Protein AF-A0A2N2TK94-F1 (afdb_monomer)

Secondary structure (DSSP, 8-state):
-----------------S-HHHHHHHHHHHHHHHHHHHHHHHHHHHHHHHHHHHHHHHHHHHHHHHHHHHHHHHHHHHHHHHHHHHHHHHHHHHHHHHHHHHHHHHHHHHHHTT---HHHHHHHHHHHHHHHHHHHHHH-------------PPPPP---------------------

Radius of gyration: 53.12 Å; Cα contacts (8 Å, |Δi|>4): 10; chains: 1; bounding box: 92×98×134 Å

Foldseek 3Di:
DDDDDDDDDDDDDDDDDPPVVVVVVVVVVVVVVVVVVVVVVVCVVVVVVVVVVVVVVVVVVVVVVVVVVVVVCVVVVVVVVVVCVVCCVVCVVVVVVVVVVVCVVVQVVCVVVVNDDPVNVVVVVVVVVVVVVVCCVVVVDDPDPPDDDDPPDDDDDDDDDDDDDDDDDDDDDDDDDD

Solvent-accessible surface area (backbone atoms only — not comparable to full-atom values): 11199 Å² total; per-residue (Å²): 134,90,81,90,87,79,85,83,88,78,88,77,95,73,77,91,72,83,51,73,61,63,57,52,50,52,54,48,52,49,49,53,49,52,49,50,53,50,51,51,53,49,47,53,68,52,39,53,57,53,46,54,50,52,50,53,50,48,52,50,49,50,52,50,50,48,51,51,46,51,51,52,48,50,52,49,49,50,51,48,51,52,49,49,51,53,48,47,70,71,35,50,80,52,46,56,55,47,46,54,49,46,51,50,52,50,50,52,50,38,47,74,71,70,48,81,50,73,67,56,53,50,54,47,51,53,51,49,51,54,49,49,52,53,47,45,67,72,63,75,58,88,74,76,79,78,75,77,78,73,80,81,77,81,78,80,87,83,82,81,85,91,84,91,84,87,90,83,89,86,83,90,83,92,82,85,90,135

Mean predicted aligned error: 22.39 Å

Structure (mmCIF, N/CA/C/O backbone):
data_AF-A0A2N2TK94-F1
#
_entry.id   AF-A0A2N2TK94-F1
#
loop_
_atom_site.group_PDB
_atom_site.id
_atom_site.type_symbol
_atom_site.label_atom_id
_atom_site.label_alt_id
_atom_site.label_comp_id
_atom_site.label_asym_id
_atom_site.label_entity_id
_atom_site.label_seq_id
_atom_site.pdbx_PDB_ins_code
_atom_site.Cartn_x
_atom_site.Cartn_y
_atom_site.Cartn_z
_atom_site.occupancy
_atom_site.B_iso_or_equiv
_atom_site.auth_seq_id
_atom_site.auth_comp_id
_atom_site.auth_asym_id
_atom_site.auth_atom_id
_atom_site.pdbx_PDB_model_num
ATOM 1 N N . MET A 1 1 ? 3.068 42.961 -83.729 1.00 38.22 1 MET A N 1
ATOM 2 C CA . MET A 1 1 ? 3.703 44.268 -83.427 1.00 38.22 1 MET A CA 1
ATOM 3 C C . MET A 1 1 ? 4.627 44.058 -82.225 1.00 38.22 1 MET A C 1
ATOM 5 O O . MET A 1 1 ? 4.118 43.729 -81.171 1.00 38.22 1 MET A O 1
ATOM 9 N N . VAL A 1 2 ? 5.934 43.811 -82.418 1.00 45.66 2 VAL A N 1
ATOM 10 C CA . VAL A 1 2 ? 7.061 44.780 -82.555 1.00 45.66 2 VAL A CA 1
ATOM 11 C C . VAL A 1 2 ? 7.277 45.558 -81.245 1.00 45.66 2 VAL A C 1
ATOM 13 O O . VAL A 1 2 ? 6.442 46.377 -80.894 1.00 45.66 2 VAL A O 1
ATOM 16 N N . LYS A 1 3 ? 8.322 45.290 -80.449 1.00 46.72 3 LYS A N 1
ATOM 17 C CA . LYS A 1 3 ? 9.733 45.737 -80.599 1.00 46.72 3 LYS A CA 1
ATOM 18 C C . LYS A 1 3 ? 10.584 44.879 -79.637 1.00 46.72 3 LYS A C 1
ATOM 20 O O . LYS A 1 3 ? 10.222 44.765 -78.478 1.00 46.72 3 LYS A O 1
ATOM 25 N N . LYS A 1 4 ? 11.607 44.119 -80.043 1.00 48.47 4 LYS A N 1
ATOM 26 C CA . LYS A 1 4 ? 12.941 44.507 -80.548 1.00 48.47 4 LYS A CA 1
ATOM 27 C C . LYS A 1 4 ? 13.668 45.509 -79.642 1.00 48.47 4 LYS A C 1
ATOM 29 O O . LYS A 1 4 ? 13.514 46.710 -79.824 1.00 48.47 4 LYS A O 1
ATOM 34 N N . VAL A 1 5 ? 14.543 44.990 -78.779 1.00 51.91 5 VAL A N 1
ATOM 35 C CA . VAL A 1 5 ? 15.830 45.621 -78.448 1.00 51.91 5 VAL A CA 1
ATOM 36 C C . VAL A 1 5 ? 16.895 44.529 -78.504 1.00 51.91 5 VAL A C 1
ATOM 38 O O . VAL A 1 5 ? 17.064 43.721 -77.599 1.00 51.91 5 VAL A O 1
ATOM 41 N N . GLN A 1 6 ? 17.552 44.475 -79.655 1.00 43.75 6 GLN A N 1
ATOM 42 C CA . GLN A 1 6 ? 18.797 43.764 -79.891 1.00 43.75 6 GLN A CA 1
ATOM 43 C C . GLN A 1 6 ? 19.919 44.802 -79.818 1.00 43.75 6 GLN A C 1
ATOM 45 O O . GLN A 1 6 ? 19.755 45.889 -80.374 1.00 43.75 6 GLN A O 1
ATOM 50 N N . LYS A 1 7 ? 21.076 44.356 -79.310 1.00 40.25 7 LYS A N 1
ATOM 51 C CA . LYS A 1 7 ? 22.421 44.930 -79.503 1.00 40.25 7 LYS A CA 1
ATOM 52 C C . LYS A 1 7 ? 22.722 46.107 -78.564 1.00 40.25 7 LYS A C 1
ATOM 54 O O . LYS A 1 7 ? 22.076 47.138 -78.623 1.00 40.25 7 LYS A O 1
ATOM 59 N N . THR A 1 8 ? 23.692 45.965 -77.667 1.00 33.66 8 THR A N 1
ATOM 60 C CA . THR A 1 8 ? 25.110 45.923 -78.046 1.00 33.66 8 THR A CA 1
ATOM 61 C C . THR A 1 8 ? 25.945 44.921 -77.243 1.00 33.66 8 THR A C 1
ATOM 63 O O . THR A 1 8 ? 26.089 44.984 -76.030 1.00 33.66 8 THR A O 1
ATOM 66 N N . SER A 1 9 ? 26.557 44.005 -77.984 1.00 42.62 9 SER A N 1
ATOM 67 C CA . SER A 1 9 ? 27.803 43.323 -77.651 1.00 42.62 9 SER A CA 1
ATOM 68 C C . SER A 1 9 ? 28.977 44.309 -77.702 1.00 42.62 9 SER A C 1
ATOM 70 O O . SER A 1 9 ? 29.115 44.968 -78.733 1.00 42.62 9 SER A O 1
ATOM 72 N N . ALA A 1 10 ? 29.822 44.352 -76.665 1.00 34.28 10 ALA A N 1
ATOM 73 C CA . ALA A 1 10 ? 31.295 44.309 -76.751 1.00 34.28 10 ALA A CA 1
ATOM 74 C C . ALA A 1 10 ? 31.963 44.819 -75.459 1.00 34.28 10 ALA A C 1
ATOM 76 O O . ALA A 1 10 ? 31.747 45.960 -75.079 1.00 34.28 10 ALA A O 1
ATOM 77 N N . SER A 1 11 ? 32.870 43.990 -74.918 1.00 33.72 11 SER A N 1
ATOM 78 C CA . SER A 1 11 ? 33.998 44.338 -74.031 1.00 33.72 11 SER A CA 1
ATOM 79 C C . SER A 1 11 ? 33.643 44.945 -72.658 1.00 33.72 11 SER A C 1
ATOM 81 O O . SER A 1 11 ? 32.999 45.970 -72.569 1.00 33.72 11 SER A O 1
ATOM 83 N N . SER A 1 12 ? 34.065 44.412 -71.515 1.00 37.38 12 SER A N 1
ATOM 84 C CA . SER A 1 12 ? 35.389 43.882 -71.235 1.00 37.38 12 SER A CA 1
ATOM 85 C C . SER A 1 12 ? 35.352 42.884 -70.076 1.00 37.38 12 SER A C 1
ATOM 87 O O . SER A 1 12 ? 34.673 43.029 -69.064 1.00 37.38 12 SER A O 1
ATOM 89 N N . LYS A 1 13 ? 36.160 41.849 -70.261 1.00 46.47 13 LYS A N 1
ATOM 90 C CA . LYS A 1 13 ? 36.768 41.007 -69.243 1.00 46.47 13 LYS A CA 1
ATOM 91 C C . LYS A 1 13 ? 37.313 41.884 -68.102 1.00 46.47 13 LYS A C 1
ATOM 93 O O . LYS A 1 13 ? 38.418 42.401 -68.208 1.00 46.47 13 LYS A O 1
ATOM 98 N N . ALA A 1 14 ? 36.554 42.022 -67.020 1.00 39.94 14 ALA A N 1
ATOM 99 C CA . ALA A 1 14 ? 37.034 42.518 -65.736 1.00 39.94 14 ALA A CA 1
ATOM 100 C C . ALA A 1 14 ? 36.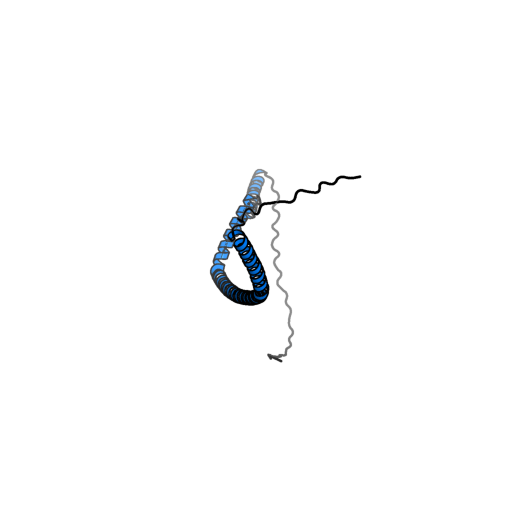798 41.420 -64.691 1.00 39.94 14 ALA A C 1
ATOM 102 O O . ALA A 1 14 ? 35.786 41.378 -64.003 1.00 39.94 14 ALA A O 1
ATOM 103 N N . SER A 1 15 ? 37.729 40.463 -64.695 1.00 36.31 15 SER A N 1
ATOM 104 C CA . SER A 1 15 ? 38.399 39.953 -63.495 1.00 36.31 15 SER A CA 1
ATOM 105 C C . SER A 1 15 ? 37.489 39.727 -62.275 1.00 36.31 15 SER A C 1
ATOM 107 O O . SER A 1 15 ? 37.219 40.632 -61.500 1.00 36.31 15 SER A O 1
ATOM 109 N N . ALA A 1 16 ? 36.956 38.520 -62.106 1.00 49.69 16 ALA A N 1
ATOM 110 C CA . ALA A 1 16 ? 37.568 37.558 -61.185 1.00 49.69 16 ALA A CA 1
ATOM 111 C C . ALA A 1 16 ? 37.688 38.094 -59.746 1.00 49.69 16 ALA A C 1
ATOM 113 O O . ALA A 1 16 ? 38.757 38.507 -59.307 1.00 49.69 16 ALA A O 1
ATOM 114 N N . SER A 1 17 ? 36.587 38.021 -58.998 1.00 47.75 17 SER A N 1
ATOM 115 C CA . SER A 1 17 ? 36.631 37.956 -57.534 1.00 47.75 17 SER A CA 1
ATOM 116 C C . SER A 1 17 ? 35.392 37.274 -56.941 1.00 47.75 17 SER A C 1
ATOM 118 O O . SER A 1 17 ? 34.943 37.609 -55.849 1.00 47.75 17 SER A O 1
ATOM 120 N N . THR A 1 18 ? 34.866 36.227 -57.591 1.00 54.41 18 THR A N 1
ATOM 121 C CA . THR A 1 18 ? 34.255 35.157 -56.790 1.00 54.41 18 THR A CA 1
ATOM 122 C C . THR A 1 18 ? 35.423 34.462 -56.117 1.00 54.41 18 THR A C 1
ATOM 124 O O . THR A 1 18 ? 36.104 33.645 -56.734 1.00 54.41 18 THR A O 1
ATOM 127 N N . SER A 1 19 ? 35.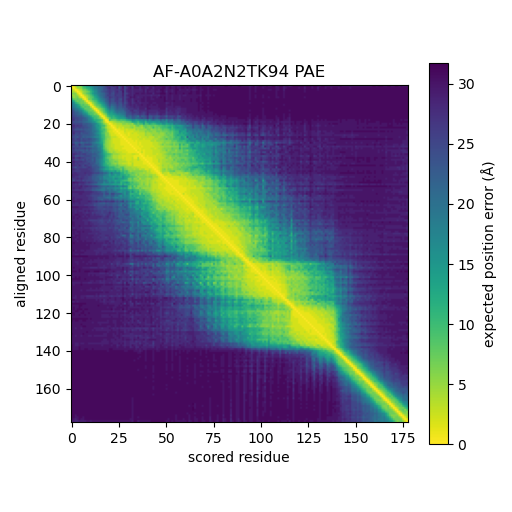743 34.911 -54.902 1.00 62.16 19 SER A N 1
ATOM 128 C CA . SER A 1 19 ? 36.857 34.375 -54.132 1.00 62.16 19 SER A CA 1
ATOM 129 C C . SER A 1 19 ? 36.757 32.844 -54.141 1.00 62.16 19 SER A C 1
ATOM 131 O O . SER A 1 19 ? 35.674 32.327 -53.844 1.00 62.16 19 SER A O 1
ATOM 133 N N . PRO A 1 20 ? 37.832 32.102 -54.475 1.00 65.44 20 PRO A N 1
ATOM 134 C CA . PRO A 1 20 ? 37.836 30.631 -54.466 1.00 65.44 20 PRO A CA 1
ATOM 135 C C . PRO A 1 20 ? 37.360 30.052 -53.120 1.00 65.44 20 PRO A C 1
ATOM 137 O O . PRO A 1 20 ? 36.903 28.914 -53.043 1.00 65.44 20 PRO A O 1
ATOM 140 N N . LEU A 1 21 ? 37.378 30.881 -52.075 1.00 65.06 21 LEU A N 1
ATOM 141 C CA . LEU A 1 21 ? 36.829 30.614 -50.760 1.00 65.06 21 LEU A CA 1
ATOM 142 C C . LEU A 1 21 ? 35.301 30.392 -50.746 1.00 65.06 21 LEU A C 1
ATOM 144 O O . LEU A 1 21 ? 34.839 29.478 -50.075 1.00 65.06 21 LEU A O 1
ATOM 148 N N . SER A 1 22 ? 34.498 31.162 -51.495 1.00 75.75 22 SER A N 1
ATOM 149 C CA . SER A 1 22 ? 33.028 31.017 -51.483 1.00 75.75 22 SER A CA 1
ATOM 150 C C . SER A 1 22 ? 32.550 29.717 -52.139 1.00 75.75 22 SER A C 1
ATOM 152 O O . SER A 1 22 ? 31.560 29.139 -51.694 1.00 75.75 22 SER A O 1
ATOM 154 N N . GLY A 1 23 ? 33.265 29.236 -53.163 1.00 80.75 23 GLY A N 1
ATOM 155 C CA . GLY A 1 23 ? 33.020 27.916 -53.757 1.00 80.75 23 GLY A CA 1
ATOM 156 C C . GLY A 1 23 ? 33.380 26.787 -52.789 1.00 80.75 23 GLY A C 1
ATOM 157 O O . GLY A 1 23 ? 32.548 25.930 -52.511 1.00 80.75 23 GLY A O 1
ATOM 158 N N . ALA A 1 24 ? 34.567 26.861 -52.178 1.00 80.88 24 ALA A N 1
ATOM 159 C CA . ALA A 1 24 ? 35.037 25.867 -51.212 1.00 80.88 24 ALA A CA 1
ATOM 160 C C . ALA A 1 24 ? 34.142 25.756 -49.962 1.00 80.88 24 ALA A C 1
ATOM 162 O O . ALA A 1 24 ? 33.915 24.658 -49.457 1.00 80.88 24 ALA A O 1
ATOM 163 N N . ILE A 1 25 ? 33.589 26.874 -49.474 1.00 83.88 25 ILE A N 1
ATOM 164 C CA . ILE A 1 25 ? 32.650 26.870 -48.339 1.00 83.88 25 ILE A CA 1
ATOM 165 C C . ILE A 1 25 ? 31.333 26.187 -48.715 1.00 83.88 25 ILE A C 1
ATOM 167 O O . ILE A 1 25 ? 30.796 25.428 -47.913 1.00 83.88 25 ILE A O 1
ATOM 171 N N . LYS A 1 26 ? 30.812 26.424 -49.924 1.00 85.00 26 LYS A N 1
ATOM 172 C CA . LYS A 1 26 ? 29.579 25.780 -50.393 1.00 85.00 26 LYS A CA 1
ATOM 173 C C . LYS A 1 26 ? 29.769 24.273 -50.577 1.00 85.00 26 LYS A C 1
ATOM 175 O O . LYS A 1 26 ? 28.911 23.508 -50.144 1.00 85.00 26 LYS A O 1
ATOM 180 N N . ASP A 1 27 ? 30.894 23.856 -51.151 1.00 88.44 27 ASP A N 1
ATOM 181 C CA . ASP A 1 27 ? 31.212 22.436 -51.330 1.00 88.44 27 ASP A CA 1
ATOM 182 C C . ASP A 1 27 ? 31.423 21.731 -49.983 1.00 88.44 27 ASP A C 1
ATOM 184 O O . ASP A 1 27 ? 30.899 20.640 -49.773 1.00 88.44 27 ASP A O 1
ATOM 188 N N . SER A 1 28 ? 32.095 22.381 -49.029 1.00 86.44 28 SER A N 1
ATOM 189 C CA . SER A 1 28 ? 32.250 21.865 -47.663 1.00 86.44 28 SER A CA 1
ATOM 190 C C . SER A 1 28 ? 30.912 21.786 -46.920 1.00 86.44 28 SER A C 1
ATOM 192 O O . SER A 1 28 ? 30.589 20.758 -46.330 1.00 86.44 28 SER A O 1
ATOM 194 N N . ALA A 1 29 ? 30.071 22.821 -47.013 1.00 88.44 29 ALA A N 1
ATOM 195 C CA . ALA A 1 29 ? 28.732 22.808 -46.427 1.00 88.44 29 ALA A CA 1
ATOM 196 C C . ALA A 1 29 ? 27.864 21.689 -47.021 1.00 88.44 29 ALA A C 1
ATOM 198 O O . ALA A 1 29 ? 27.135 21.014 -46.295 1.00 88.44 29 ALA A O 1
ATOM 199 N N . GLN A 1 30 ? 27.983 21.443 -48.326 1.00 90.50 30 GLN A N 1
ATOM 200 C CA . GLN A 1 30 ? 27.278 20.355 -48.992 1.00 90.50 30 GLN A CA 1
ATOM 201 C C . GLN A 1 30 ? 27.815 18.980 -48.573 1.00 90.50 30 GLN A C 1
ATOM 203 O O . GLN A 1 30 ? 27.027 18.063 -48.352 1.00 90.50 30 GLN A O 1
ATOM 208 N N . GLN A 1 31 ? 29.128 18.833 -48.389 1.00 91.19 31 GLN A N 1
ATOM 209 C CA . GLN A 1 31 ? 29.723 17.610 -47.846 1.00 91.19 31 GLN A CA 1
ATOM 210 C C . GLN A 1 31 ? 29.289 17.352 -46.401 1.00 91.19 31 GLN A C 1
ATOM 212 O O . GLN A 1 31 ? 28.913 16.228 -46.083 1.00 91.19 31 GLN A O 1
ATOM 217 N N . ILE A 1 32 ? 29.271 18.377 -45.545 1.00 91.31 32 ILE A N 1
ATOM 218 C CA . ILE A 1 32 ? 28.790 18.272 -44.160 1.00 91.31 32 ILE A CA 1
ATOM 219 C C . ILE A 1 32 ? 27.309 17.883 -44.142 1.00 91.31 32 ILE A C 1
ATOM 221 O O . ILE A 1 32 ? 26.910 17.033 -43.350 1.00 91.31 32 ILE A O 1
ATOM 225 N N . TRP A 1 33 ? 26.498 18.445 -45.040 1.00 90.06 33 TRP A N 1
ATOM 226 C CA . TRP A 1 33 ? 25.081 18.103 -45.142 1.00 90.06 33 TRP A CA 1
ATOM 227 C C . TRP A 1 33 ? 24.863 16.650 -45.574 1.00 90.06 33 TRP A C 1
ATOM 229 O O . TRP A 1 33 ? 24.098 15.919 -44.946 1.00 90.06 33 TRP A O 1
ATOM 239 N N . LEU A 1 34 ? 25.564 16.204 -46.618 1.00 94.75 34 LEU A N 1
ATOM 240 C CA . LEU A 1 34 ? 25.490 14.824 -47.103 1.00 94.75 34 LEU A CA 1
ATOM 241 C C . LEU A 1 34 ? 26.018 13.828 -46.063 1.00 94.75 34 LEU A C 1
ATOM 243 O O . LEU A 1 34 ? 25.409 12.780 -45.855 1.00 94.75 34 LEU A O 1
ATOM 247 N N . ALA A 1 35 ? 27.102 14.172 -45.366 1.00 92.06 35 ALA A N 1
ATOM 248 C CA . ALA A 1 35 ? 27.631 13.385 -44.258 1.00 92.06 35 ALA A CA 1
ATOM 249 C C . ALA A 1 35 ? 26.641 13.325 -43.086 1.00 92.06 35 ALA A C 1
ATOM 251 O O . ALA A 1 35 ? 26.444 12.256 -42.515 1.00 92.06 35 ALA A O 1
ATOM 252 N N . GLY A 1 36 ? 25.967 14.434 -42.768 1.00 87.62 36 GLY A N 1
ATOM 253 C CA . GLY A 1 36 ? 24.905 14.481 -41.764 1.00 87.62 36 GLY A CA 1
ATOM 254 C C . GLY A 1 36 ? 23.727 13.570 -42.117 1.00 87.62 36 GLY A C 1
ATOM 255 O O . GLY A 1 36 ? 23.263 12.807 -41.271 1.00 87.62 36 GLY A O 1
ATOM 256 N N . LEU A 1 37 ? 23.289 13.573 -43.380 1.00 91.12 37 LEU A N 1
ATOM 257 C CA . LEU A 1 37 ? 22.209 12.702 -43.860 1.00 91.12 37 LEU A CA 1
ATOM 258 C C . LEU A 1 37 ? 22.615 11.216 -43.873 1.00 91.12 37 LEU A C 1
ATOM 260 O O . LEU A 1 37 ? 21.816 10.344 -43.523 1.00 91.12 37 LEU A O 1
ATOM 264 N N . GLY A 1 38 ? 23.866 10.926 -44.242 1.00 88.25 38 GLY A N 1
ATOM 265 C CA . GLY A 1 38 ? 24.430 9.575 -44.223 1.00 88.25 38 GLY A CA 1
ATOM 266 C C . GLY A 1 38 ? 24.601 9.026 -42.806 1.00 88.25 38 GLY A C 1
ATOM 267 O O . GLY A 1 38 ? 24.223 7.887 -42.539 1.00 88.25 38 GLY A O 1
ATOM 268 N N . ALA A 1 39 ? 25.095 9.844 -41.874 1.00 88.06 39 ALA A N 1
ATOM 269 C CA . ALA A 1 39 ? 25.227 9.480 -40.466 1.00 88.06 39 ALA A CA 1
ATOM 270 C C . ALA A 1 39 ? 23.861 9.272 -39.797 1.00 88.06 39 ALA A C 1
ATOM 272 O O . ALA A 1 39 ? 23.699 8.317 -39.044 1.00 88.06 39 ALA A O 1
ATOM 273 N N . PHE A 1 40 ? 22.860 10.103 -40.108 1.00 81.44 40 PHE A N 1
ATOM 274 C CA . PHE A 1 40 ? 21.493 9.919 -39.612 1.00 81.44 40 PHE A CA 1
ATOM 275 C C . PHE A 1 40 ? 20.854 8.625 -40.134 1.00 81.44 40 PHE A C 1
ATOM 277 O O . PHE A 1 40 ? 20.245 7.883 -39.367 1.00 81.44 40 PHE A O 1
ATOM 284 N N . SER A 1 41 ? 21.047 8.309 -41.418 1.00 84.31 41 SER A N 1
ATOM 285 C CA . SER A 1 41 ? 20.550 7.056 -42.006 1.00 84.31 41 SER A CA 1
ATOM 286 C C . SER A 1 41 ? 21.238 5.834 -41.391 1.00 84.31 41 SER A C 1
ATOM 288 O O . SER A 1 41 ? 20.576 4.860 -41.042 1.00 84.31 41 SER A O 1
ATOM 290 N N . LYS A 1 42 ? 22.556 5.911 -41.161 1.00 81.38 42 LYS A N 1
ATOM 291 C CA . LYS A 1 42 ? 23.318 4.848 -40.493 1.00 81.38 42 LYS A CA 1
ATOM 292 C C . LYS A 1 42 ? 22.925 4.686 -39.023 1.00 81.38 42 LYS A C 1
ATOM 294 O O . LYS A 1 42 ? 22.788 3.566 -38.546 1.00 81.38 42 LYS A O 1
ATOM 299 N N . ALA A 1 43 ? 22.654 5.787 -38.327 1.00 84.12 43 ALA A N 1
ATOM 300 C CA . ALA A 1 43 ? 22.115 5.766 -36.974 1.00 84.12 43 ALA A CA 1
ATOM 301 C C . ALA A 1 43 ? 20.679 5.222 -36.917 1.00 84.12 43 ALA A C 1
ATOM 303 O O . ALA A 1 43 ? 20.325 4.617 -35.915 1.00 84.12 43 ALA A O 1
ATOM 304 N N . GLN A 1 44 ? 19.850 5.375 -37.957 1.00 79.00 44 GLN A N 1
ATOM 305 C CA . GLN A 1 44 ? 18.565 4.668 -38.030 1.00 79.00 44 GLN A CA 1
ATOM 306 C C . GLN A 1 44 ? 18.752 3.158 -38.217 1.00 79.00 44 GLN A C 1
ATOM 308 O O . GLN A 1 44 ? 18.098 2.371 -37.534 1.00 79.00 44 GLN A O 1
ATOM 313 N N . GLU A 1 45 ? 19.655 2.753 -39.110 1.00 81.25 45 GLU A N 1
ATOM 314 C CA . GLU A 1 45 ? 19.904 1.342 -39.420 1.00 81.25 45 GLU A CA 1
ATOM 315 C C . GLU A 1 45 ? 20.542 0.587 -38.238 1.00 81.25 45 GLU A C 1
ATOM 317 O O . GLU A 1 45 ? 20.157 -0.540 -37.916 1.00 81.25 45 GLU A O 1
ATOM 322 N N . GLU A 1 46 ? 21.479 1.225 -37.534 1.00 82.31 46 GLU A N 1
ATOM 323 C CA . GLU A 1 46 ? 22.142 0.665 -36.349 1.00 82.31 46 GLU A CA 1
ATOM 324 C C . GLU A 1 46 ? 21.358 0.939 -35.053 1.00 82.31 46 GLU A C 1
ATOM 326 O O . GLU A 1 46 ? 21.372 0.128 -34.121 1.00 82.31 46 GLU A O 1
ATOM 331 N N . GLY A 1 47 ? 20.603 2.037 -35.006 1.00 78.75 47 GLY A N 1
ATOM 332 C CA . GLY A 1 47 ? 19.795 2.444 -33.858 1.00 78.75 47 GLY A CA 1
ATOM 333 C C . GLY A 1 47 ? 18.612 1.524 -33.599 1.00 78.75 47 GLY A C 1
ATOM 334 O O . GLY A 1 47 ? 18.286 1.304 -32.439 1.00 78.75 47 GLY A O 1
ATOM 335 N N . GLY A 1 48 ? 18.020 0.910 -34.632 1.00 83.75 48 GLY A N 1
ATOM 336 C CA . GLY A 1 48 ? 16.964 -0.094 -34.452 1.00 83.75 48 GLY A CA 1
ATOM 337 C C . GLY A 1 48 ? 17.438 -1.315 -33.653 1.00 83.75 48 GLY A C 1
ATOM 338 O O . GLY A 1 48 ? 16.776 -1.734 -32.707 1.00 83.75 48 GLY A O 1
ATOM 339 N N . LYS A 1 49 ? 18.635 -1.836 -33.956 1.00 85.06 49 LYS A N 1
ATOM 340 C CA . LYS A 1 49 ? 19.225 -2.982 -33.236 1.00 85.06 49 LYS A CA 1
ATOM 341 C C . LYS A 1 49 ? 19.648 -2.612 -31.816 1.00 85.06 49 LYS A C 1
ATOM 343 O O . LYS A 1 49 ? 19.421 -3.384 -30.885 1.00 85.06 49 LYS A O 1
ATOM 348 N N . ALA A 1 50 ? 20.235 -1.428 -31.637 1.00 84.50 50 ALA A N 1
ATOM 349 C CA . ALA A 1 50 ? 20.569 -0.914 -30.311 1.00 84.50 50 ALA A CA 1
ATOM 350 C C . ALA A 1 50 ? 19.306 -0.687 -29.466 1.00 84.50 50 ALA A C 1
ATOM 352 O O . ALA A 1 50 ? 19.281 -1.045 -28.291 1.00 84.50 50 ALA A O 1
ATOM 353 N N . PHE A 1 51 ? 18.235 -0.168 -30.071 1.00 86.12 51 PHE A N 1
ATOM 354 C CA . PHE A 1 51 ? 16.943 0.017 -29.422 1.00 86.12 51 PHE A CA 1
ATOM 355 C C . PHE A 1 51 ? 16.316 -1.318 -29.021 1.00 86.12 51 PHE A C 1
ATOM 357 O O . PHE A 1 51 ? 15.944 -1.473 -27.864 1.00 86.12 51 PHE A O 1
ATOM 364 N N . GLU A 1 52 ? 16.257 -2.312 -29.910 1.00 87.69 52 GLU A N 1
ATOM 365 C CA . GLU A 1 52 ? 15.743 -3.641 -29.555 1.00 87.69 52 GLU A CA 1
ATOM 366 C C . GLU A 1 52 ? 16.557 -4.301 -28.434 1.00 87.69 52 GLU A C 1
ATOM 368 O O . GLU A 1 52 ? 15.980 -4.897 -27.520 1.00 87.69 52 GLU A O 1
ATOM 373 N N . SER A 1 53 ? 17.887 -4.150 -28.452 1.00 90.00 53 SER A N 1
ATOM 374 C CA . SER A 1 53 ? 18.749 -4.626 -27.367 1.00 90.00 53 SER A CA 1
ATOM 375 C C . SER A 1 53 ? 18.430 -3.920 -26.051 1.00 90.00 53 SER A C 1
ATOM 377 O O . SER A 1 53 ? 18.217 -4.587 -25.042 1.00 90.00 53 SER A O 1
ATOM 379 N N . LEU A 1 54 ? 18.325 -2.588 -26.058 1.00 89.88 54 LEU A N 1
ATOM 380 C CA . LEU A 1 54 ? 17.981 -1.795 -24.876 1.00 89.88 54 LEU A CA 1
ATOM 381 C C . LEU A 1 54 ? 16.573 -2.107 -24.357 1.00 89.88 54 LEU A C 1
ATOM 383 O O . LEU A 1 54 ? 16.368 -2.161 -23.148 1.00 89.88 54 LEU A O 1
ATOM 387 N N . VAL A 1 55 ? 15.606 -2.366 -25.240 1.00 92.25 55 VAL A N 1
ATOM 388 C CA . VAL A 1 55 ? 14.249 -2.780 -24.859 1.00 92.25 55 VAL A CA 1
ATOM 389 C C . VAL A 1 55 ? 14.275 -4.164 -24.217 1.00 92.25 55 VAL A C 1
ATOM 391 O O . VAL A 1 55 ? 13.648 -4.371 -23.180 1.00 92.25 55 VAL A O 1
ATOM 394 N N . LYS A 1 56 ? 15.028 -5.117 -24.774 1.00 92.88 56 LYS A N 1
ATOM 395 C CA . LYS A 1 56 ? 15.176 -6.458 -24.194 1.00 92.88 56 LYS A CA 1
ATOM 396 C C . LYS A 1 56 ? 15.879 -6.413 -22.835 1.00 92.88 56 LYS A C 1
ATOM 398 O O . LYS A 1 56 ? 15.438 -7.081 -21.898 1.00 92.88 56 LYS A O 1
ATOM 403 N N . GLU A 1 57 ? 16.921 -5.595 -22.713 1.00 92.31 57 GLU A N 1
ATOM 404 C CA . GLU A 1 57 ? 17.623 -5.323 -21.459 1.00 92.31 57 GLU A CA 1
ATOM 405 C C . GLU A 1 57 ? 16.666 -4.689 -20.437 1.00 92.31 57 GLU A C 1
ATOM 407 O O . GLU A 1 57 ? 16.543 -5.195 -19.323 1.00 92.31 57 GLU A O 1
ATOM 412 N N . GLY A 1 58 ? 15.898 -3.672 -20.841 1.00 90.44 58 GLY A N 1
ATOM 413 C CA . GLY A 1 58 ? 14.900 -2.984 -20.021 1.00 90.44 58 GLY A CA 1
ATOM 414 C C . GLY A 1 58 ? 13.785 -3.905 -19.533 1.00 90.44 58 GLY A C 1
ATOM 415 O O . GLY A 1 58 ? 13.473 -3.903 -18.346 1.00 90.44 58 GLY A O 1
ATOM 416 N N . LEU A 1 59 ? 13.248 -4.772 -20.397 1.00 90.12 59 LEU A N 1
ATOM 417 C CA . LEU A 1 59 ? 12.275 -5.800 -20.010 1.00 90.12 59 LEU A CA 1
ATOM 418 C C . LEU A 1 59 ? 12.880 -6.813 -19.030 1.00 90.12 59 LEU A C 1
ATOM 420 O O . LEU A 1 59 ? 12.207 -7.255 -18.097 1.00 90.12 59 LEU A O 1
ATOM 424 N N . SER A 1 60 ? 14.151 -7.182 -19.212 1.00 90.12 60 SER A N 1
ATOM 425 C CA . SER A 1 60 ? 14.845 -8.081 -18.287 1.00 90.12 60 SER A CA 1
ATOM 426 C C . SER A 1 60 ? 15.085 -7.426 -16.923 1.00 90.12 60 SER A C 1
ATOM 428 O O . SER A 1 60 ? 14.890 -8.073 -15.896 1.00 90.12 60 SER A O 1
ATOM 430 N N . ILE A 1 61 ? 15.438 -6.137 -16.902 1.00 91.25 61 ILE A N 1
ATOM 431 C CA . ILE A 1 61 ? 15.624 -5.344 -15.687 1.00 91.25 61 ILE A CA 1
ATOM 432 C C . ILE A 1 61 ? 14.283 -5.140 -14.993 1.00 91.25 61 ILE A C 1
ATOM 434 O O . ILE A 1 61 ? 14.201 -5.356 -13.793 1.00 91.25 61 ILE A O 1
ATOM 438 N N . GLN A 1 62 ? 13.214 -4.812 -15.719 1.00 83.75 62 GLN A N 1
ATOM 439 C CA . GLN A 1 62 ? 11.875 -4.673 -15.153 1.00 83.75 62 GLN A CA 1
ATOM 440 C C . GLN A 1 62 ? 11.412 -5.979 -14.504 1.00 83.75 62 GLN A C 1
ATOM 442 O O . GLN A 1 62 ? 10.949 -5.953 -13.370 1.00 83.75 62 GLN A O 1
ATOM 447 N N . ARG A 1 63 ? 11.591 -7.126 -15.175 1.00 87.12 63 ARG A N 1
ATOM 448 C CA . ARG A 1 63 ? 11.255 -8.439 -14.599 1.00 87.12 63 ARG A CA 1
ATOM 449 C C . ARG A 1 63 ? 12.098 -8.766 -13.370 1.00 87.12 63 ARG A C 1
ATOM 451 O O . ARG A 1 63 ? 11.554 -9.243 -12.382 1.00 87.12 63 ARG A O 1
ATOM 458 N N . LYS A 1 64 ? 13.408 -8.495 -13.404 1.00 84.75 64 LYS A N 1
ATOM 459 C CA . LYS A 1 64 ? 14.302 -8.699 -12.251 1.00 84.75 64 LYS A CA 1
ATOM 460 C C . LYS A 1 64 ? 13.923 -7.790 -11.080 1.00 84.75 64 LYS A C 1
ATOM 462 O O . LYS A 1 64 ? 13.825 -8.267 -9.959 1.00 84.75 64 LYS A O 1
ATOM 467 N N . THR A 1 65 ? 13.662 -6.511 -11.333 1.00 83.50 65 THR A N 1
ATOM 468 C CA . THR A 1 65 ? 13.234 -5.544 -10.315 1.00 83.50 65 THR A CA 1
ATOM 469 C C . THR A 1 65 ? 11.866 -5.902 -9.754 1.00 83.50 65 THR A C 1
ATOM 471 O O . THR A 1 65 ? 11.684 -5.809 -8.549 1.00 83.50 65 THR A O 1
ATOM 474 N N . GLN A 1 66 ? 10.927 -6.355 -10.587 1.00 84.94 66 GLN A N 1
ATOM 475 C CA . GLN A 1 66 ? 9.629 -6.840 -10.128 1.00 84.94 66 GLN A CA 1
ATOM 476 C C . GLN A 1 66 ? 9.785 -8.075 -9.240 1.00 84.94 66 GLN A C 1
ATOM 478 O O . GLN A 1 66 ? 9.234 -8.083 -8.149 1.00 84.94 66 GLN A O 1
ATOM 483 N N . ALA A 1 67 ? 10.576 -9.070 -9.650 1.00 83.38 67 ALA A N 1
ATOM 484 C CA . ALA A 1 67 ? 10.809 -10.270 -8.848 1.00 83.38 67 ALA A CA 1
ATOM 485 C C . ALA A 1 67 ? 11.466 -9.940 -7.498 1.00 83.38 67 ALA A C 1
ATOM 487 O O . ALA A 1 67 ? 11.014 -10.408 -6.458 1.00 83.38 67 ALA A O 1
ATOM 488 N N . VAL A 1 68 ? 12.484 -9.071 -7.495 1.00 84.69 68 VAL A N 1
ATOM 489 C CA . VAL A 1 68 ? 13.127 -8.609 -6.257 1.00 84.69 68 VAL A CA 1
ATOM 490 C C . VAL A 1 68 ? 12.153 -7.786 -5.413 1.00 84.69 68 VAL A C 1
ATOM 492 O O . VAL A 1 68 ? 12.119 -7.946 -4.200 1.00 84.69 68 VAL A O 1
ATOM 495 N N . ALA A 1 69 ? 11.340 -6.916 -6.013 1.00 81.00 69 ALA A N 1
ATOM 496 C CA . ALA A 1 69 ? 10.340 -6.142 -5.285 1.00 81.00 69 ALA A CA 1
ATOM 497 C C . ALA A 1 69 ? 9.263 -7.045 -4.673 1.00 81.00 69 ALA A C 1
ATOM 499 O O . ALA A 1 69 ? 8.927 -6.863 -3.510 1.00 81.00 69 ALA A O 1
ATOM 500 N N . GLU A 1 70 ? 8.762 -8.035 -5.410 1.00 81.81 70 GLU A N 1
ATOM 501 C CA . GLU A 1 70 ? 7.813 -9.032 -4.911 1.00 81.81 70 GLU A CA 1
ATOM 502 C C . GLU A 1 70 ? 8.418 -9.839 -3.756 1.00 81.81 70 GLU A C 1
ATOM 504 O O . GLU A 1 70 ? 7.765 -10.005 -2.727 1.00 81.81 70 GLU A O 1
ATOM 509 N N . GLU A 1 71 ? 9.683 -10.254 -3.859 1.00 82.94 71 GLU A N 1
ATOM 510 C CA . GLU A 1 71 ? 10.400 -10.934 -2.777 1.00 82.94 71 GLU A CA 1
ATOM 511 C C . GLU A 1 71 ? 10.556 -10.027 -1.546 1.00 82.94 71 GLU A C 1
ATOM 513 O O . GLU A 1 71 ? 10.215 -10.428 -0.435 1.00 82.94 71 GLU A O 1
ATOM 518 N N . ARG A 1 72 ? 10.964 -8.763 -1.726 1.00 82.94 72 ARG A N 1
ATOM 519 C CA . ARG A 1 72 ? 11.098 -7.791 -0.625 1.00 82.94 72 ARG A CA 1
ATOM 520 C C . ARG A 1 72 ? 9.767 -7.429 0.018 1.00 82.94 72 ARG A C 1
ATOM 522 O O . ARG A 1 72 ? 9.711 -7.287 1.237 1.00 82.94 72 ARG A O 1
ATOM 529 N N . ILE A 1 73 ? 8.709 -7.270 -0.771 1.00 85.81 73 ILE A N 1
ATOM 530 C CA . ILE A 1 73 ? 7.360 -6.990 -0.272 1.00 85.81 73 ILE A CA 1
ATOM 531 C C . ILE A 1 73 ? 6.835 -8.207 0.481 1.00 85.81 73 ILE A C 1
ATOM 533 O O . ILE A 1 73 ? 6.274 -8.039 1.557 1.00 85.81 73 ILE A O 1
ATOM 537 N N . SER A 1 74 ? 7.054 -9.418 -0.030 1.00 86.88 74 SER A N 1
ATOM 538 C CA . SER A 1 74 ? 6.673 -10.659 0.645 1.00 86.88 74 SER A CA 1
ATOM 539 C C . SER A 1 74 ? 7.424 -10.831 1.971 1.00 86.88 74 SER A C 1
ATOM 541 O O . SER A 1 74 ? 6.802 -11.056 3.009 1.00 86.88 74 SER A O 1
ATOM 543 N N . GLU A 1 75 ? 8.745 -10.614 1.988 1.00 86.31 75 GLU A N 1
ATOM 544 C CA . GLU A 1 75 ? 9.560 -10.637 3.210 1.00 86.31 75 GLU A CA 1
ATOM 545 C C . GLU A 1 75 ? 9.115 -9.570 4.217 1.00 86.31 75 GLU A C 1
ATOM 547 O O . GLU A 1 75 ? 8.955 -9.859 5.404 1.00 86.31 75 GLU A O 1
ATOM 552 N N . ALA A 1 76 ? 8.908 -8.331 3.766 1.00 87.62 76 ALA A N 1
ATOM 553 C CA . ALA A 1 76 ? 8.472 -7.232 4.620 1.00 87.62 76 ALA A CA 1
ATOM 554 C C . ALA A 1 76 ? 7.052 -7.457 5.149 1.00 87.62 76 ALA A C 1
ATOM 556 O O . ALA A 1 76 ? 6.802 -7.228 6.329 1.00 87.62 76 ALA A O 1
ATOM 557 N N . SER A 1 77 ? 6.142 -7.952 4.309 1.00 85.00 77 SER A N 1
ATOM 558 C CA . SER A 1 77 ? 4.776 -8.316 4.684 1.00 85.00 77 SER A CA 1
ATOM 559 C C . SER A 1 77 ? 4.776 -9.447 5.706 1.00 85.00 77 SER A C 1
ATOM 561 O O . SER A 1 77 ? 4.103 -9.340 6.726 1.00 85.00 77 SER A O 1
ATOM 563 N N . SER A 1 78 ? 5.599 -10.480 5.511 1.00 88.69 78 SER A N 1
ATOM 564 C CA . SER A 1 78 ? 5.750 -11.576 6.470 1.00 88.69 78 SER A CA 1
ATOM 565 C C . SER A 1 78 ? 6.317 -11.081 7.803 1.00 88.69 78 SER A C 1
ATOM 567 O O . SER A 1 78 ? 5.755 -11.366 8.859 1.00 88.69 78 SER A O 1
ATOM 569 N N . ARG A 1 79 ? 7.370 -10.252 7.781 1.00 88.31 79 ARG A N 1
ATOM 570 C CA . ARG A 1 79 ? 7.935 -9.639 8.997 1.00 88.31 79 ARG A CA 1
ATOM 571 C C . ARG A 1 79 ? 6.933 -8.734 9.703 1.00 88.31 79 ARG A C 1
ATOM 573 O O . ARG A 1 79 ? 6.837 -8.787 10.924 1.00 88.31 79 ARG A O 1
ATOM 580 N N . MET A 1 80 ? 6.178 -7.935 8.956 1.00 89.81 80 MET A N 1
ATOM 581 C CA . MET A 1 80 ? 5.132 -7.076 9.501 1.00 89.81 80 MET A CA 1
ATOM 582 C C . MET A 1 80 ? 3.974 -7.893 10.066 1.00 89.81 80 MET A C 1
ATOM 584 O O . MET A 1 80 ? 3.489 -7.558 11.135 1.00 89.81 80 MET A O 1
ATOM 588 N N . SER A 1 81 ? 3.562 -8.974 9.409 1.00 88.25 81 SER A N 1
ATOM 589 C CA . SER A 1 81 ? 2.528 -9.882 9.907 1.00 88.25 81 SER A CA 1
ATOM 590 C C . SER A 1 81 ? 2.968 -10.574 11.198 1.00 88.25 81 SER A C 1
ATOM 592 O O . SER A 1 81 ? 2.208 -10.606 12.165 1.00 88.25 81 SER A O 1
ATOM 594 N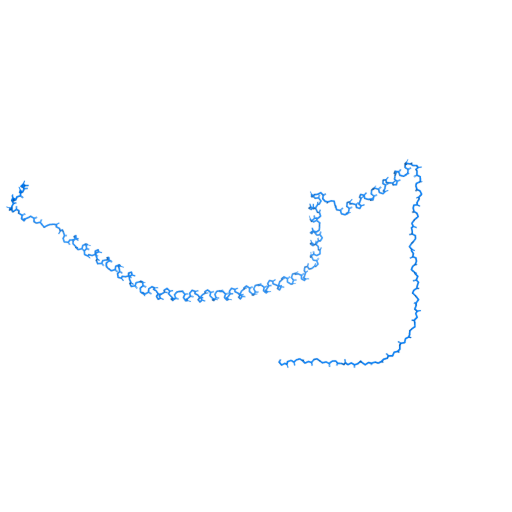 N . ASN A 1 82 ? 4.220 -11.032 11.268 1.00 87.75 82 ASN A N 1
ATOM 595 C CA . ASN A 1 82 ? 4.789 -11.630 12.476 1.00 87.75 82 ASN A CA 1
ATOM 596 C C . ASN A 1 82 ? 4.884 -10.603 13.614 1.00 87.75 82 ASN A C 1
ATOM 598 O O . ASN A 1 82 ? 4.407 -10.861 14.714 1.00 87.75 82 ASN A O 1
ATOM 602 N N . MET A 1 83 ? 5.400 -9.403 13.332 1.00 84.81 83 MET A N 1
ATOM 603 C CA . MET A 1 83 ? 5.443 -8.294 14.292 1.00 84.81 83 MET A CA 1
ATOM 604 C C . MET A 1 83 ? 4.042 -7.873 14.744 1.00 84.81 83 MET A C 1
ATOM 606 O O . MET A 1 83 ? 3.822 -7.651 15.928 1.00 84.81 83 MET A O 1
ATOM 610 N N . ALA A 1 84 ? 3.075 -7.796 13.830 1.00 85.44 84 ALA A N 1
ATOM 611 C CA . ALA A 1 84 ? 1.688 -7.478 14.146 1.00 85.44 84 ALA A CA 1
ATOM 612 C C . ALA A 1 84 ? 1.048 -8.571 15.005 1.00 85.44 84 ALA A C 1
ATOM 614 O O . ALA A 1 84 ? 0.305 -8.248 15.922 1.00 85.44 84 ALA A O 1
ATOM 615 N N . THR A 1 85 ? 1.367 -9.843 14.767 1.00 83.50 85 THR A N 1
ATOM 616 C CA . THR A 1 85 ? 0.887 -10.968 15.582 1.00 83.50 85 THR A CA 1
ATOM 617 C C . THR A 1 85 ? 1.506 -10.941 16.981 1.00 83.50 85 THR A C 1
ATOM 619 O O . THR A 1 85 ? 0.799 -11.130 17.971 1.00 83.50 85 THR A O 1
ATOM 622 N N . GLU A 1 86 ? 2.801 -10.639 17.104 1.00 82.56 86 GLU A N 1
ATOM 623 C CA . GLU A 1 86 ? 3.479 -10.483 18.398 1.00 82.56 86 GLU A CA 1
ATOM 624 C C . GLU A 1 86 ? 2.994 -9.254 19.176 1.00 82.56 86 GLU A C 1
ATOM 626 O O . GLU A 1 86 ? 2.742 -9.336 20.377 1.00 82.56 86 GLU A O 1
ATOM 631 N N . ILE A 1 87 ? 2.819 -8.116 18.502 1.00 80.62 87 ILE A N 1
ATOM 632 C CA . ILE A 1 87 ? 2.266 -6.901 19.107 1.00 80.62 87 ILE A CA 1
ATOM 633 C C . ILE A 1 87 ? 0.813 -7.135 19.485 1.00 80.62 87 ILE A C 1
ATOM 635 O O . ILE A 1 87 ? 0.439 -6.798 20.596 1.00 80.62 87 ILE A O 1
ATOM 639 N N . SER A 1 88 ? 0.002 -7.735 18.615 1.00 78.50 88 SER A N 1
ATOM 640 C CA . SER A 1 88 ? -1.393 -8.057 18.914 1.00 78.50 88 SER A CA 1
ATOM 641 C C . SER A 1 88 ? -1.479 -8.951 20.147 1.00 78.50 88 SER A C 1
ATOM 643 O O . SER A 1 88 ? -2.124 -8.563 21.111 1.00 78.50 88 SER A O 1
AT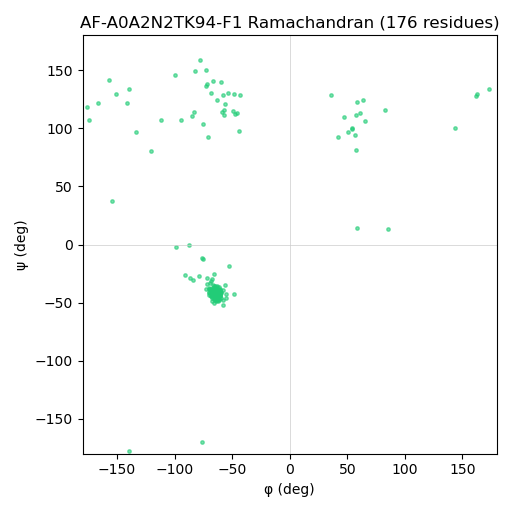OM 645 N N . SER A 1 89 ? -0.743 -10.066 20.180 1.00 76.06 89 SER A N 1
ATOM 646 C CA . SER A 1 89 ? -0.759 -11.000 21.314 1.00 76.06 89 SER A CA 1
ATOM 647 C C . SER A 1 89 ? -0.219 -10.403 22.619 1.00 76.06 89 SER A C 1
ATOM 649 O O . SER A 1 89 ? -0.759 -10.693 23.686 1.00 76.06 89 SER A O 1
ATOM 651 N N . LYS A 1 90 ? 0.802 -9.535 22.572 1.00 69.31 90 LYS A N 1
ATOM 652 C CA . LYS A 1 90 ? 1.311 -8.829 23.764 1.00 69.31 90 LYS A CA 1
ATOM 653 C C . LYS A 1 90 ? 0.453 -7.636 24.178 1.00 69.31 90 LYS A C 1
ATOM 655 O O . LYS A 1 90 ? 0.444 -7.270 25.353 1.00 69.31 90 LYS A O 1
ATOM 660 N N . ALA A 1 91 ? -0.249 -7.020 23.236 1.00 69.88 91 ALA A N 1
ATOM 661 C CA . ALA A 1 91 ? -1.045 -5.826 23.459 1.00 69.88 91 ALA A CA 1
ATOM 662 C C . ALA A 1 91 ? -2.532 -6.118 23.651 1.00 69.88 91 ALA A C 1
ATOM 664 O O . ALA A 1 91 ? -3.239 -5.163 23.934 1.00 69.88 91 ALA A O 1
ATOM 665 N N . THR A 1 92 ? -3.034 -7.360 23.563 1.00 69.12 92 THR A N 1
ATOM 666 C CA . THR A 1 92 ? -4.459 -7.673 23.816 1.00 69.12 92 THR A CA 1
ATOM 667 C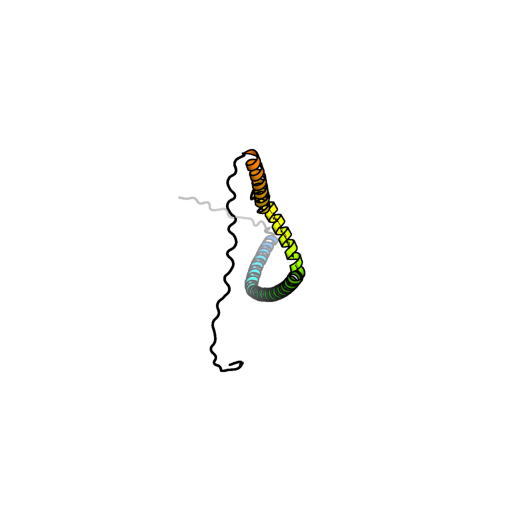 C . THR A 1 92 ? -4.958 -7.044 25.125 1.00 69.12 92 THR A C 1
ATOM 669 O O . THR A 1 92 ? -5.982 -6.378 25.125 1.00 69.12 92 THR A O 1
ATOM 672 N N . GLY A 1 93 ? -4.172 -7.092 26.209 1.00 74.44 93 GLY A N 1
ATOM 673 C CA . GLY A 1 93 ? -4.537 -6.425 27.473 1.00 74.44 93 GLY A CA 1
ATOM 674 C C . GLY A 1 93 ? -4.369 -4.892 27.500 1.00 74.44 93 GLY A C 1
ATOM 675 O O . GLY A 1 93 ? -4.823 -4.229 28.430 1.00 74.44 93 GLY A O 1
ATOM 676 N N . GLN A 1 94 ? -3.682 -4.299 26.520 1.00 78.44 94 GLN A N 1
ATOM 677 C CA . GLN A 1 94 ? -3.656 -2.845 26.298 1.00 78.44 94 GLN A CA 1
ATOM 678 C C . GLN A 1 94 ? -4.771 -2.410 25.337 1.00 78.44 94 GLN A C 1
ATOM 680 O O . GLN A 1 94 ? -5.233 -1.277 25.440 1.00 78.44 94 GLN A O 1
ATOM 685 N N . TRP A 1 95 ? -5.235 -3.302 24.456 1.00 82.12 95 TRP A N 1
ATOM 686 C CA . TRP A 1 95 ? -6.413 -3.099 23.620 1.00 82.12 95 TRP A CA 1
ATOM 687 C C . TRP A 1 95 ? -7.671 -2.956 24.464 1.00 82.12 95 TRP A C 1
ATOM 689 O O . TRP A 1 95 ? -8.417 -2.031 24.194 1.00 82.12 95 TRP A O 1
ATOM 699 N N . ASP A 1 96 ? -7.832 -3.724 25.545 1.00 82.56 96 ASP A N 1
ATOM 700 C CA . ASP A 1 96 ? -8.948 -3.524 26.488 1.00 82.56 96 ASP A CA 1
ATOM 701 C C . ASP A 1 96 ? -8.950 -2.093 27.076 1.00 82.56 96 ASP A C 1
ATOM 703 O O . ASP A 1 96 ? -9.980 -1.437 27.202 1.00 82.56 96 ASP A O 1
ATOM 707 N N . LYS A 1 97 ? -7.771 -1.531 27.383 1.00 82.44 97 LYS A N 1
ATOM 708 C CA . LYS A 1 97 ? -7.662 -0.137 27.862 1.00 82.44 97 LYS A CA 1
ATOM 709 C C . LYS A 1 97 ? -7.934 0.884 26.760 1.00 82.44 97 LYS A C 1
ATOM 711 O O . LYS A 1 97 ? -8.456 1.962 27.040 1.00 82.44 97 LYS A O 1
ATOM 716 N N . LEU A 1 98 ? -7.552 0.570 25.524 1.00 85.81 98 LEU A N 1
ATOM 717 C CA . LEU A 1 98 ? -7.879 1.382 24.357 1.00 85.81 98 LEU A CA 1
ATOM 718 C C . LEU A 1 98 ? -9.358 1.275 23.993 1.00 85.81 98 LEU A C 1
ATOM 720 O O . LEU A 1 98 ? -9.886 2.255 23.493 1.00 85.81 98 LEU A O 1
ATOM 724 N N . GLU A 1 99 ? -10.024 0.157 24.273 1.00 85.94 99 GLU A N 1
ATOM 725 C CA . GLU A 1 99 ? -11.469 -0.012 24.138 1.00 85.94 99 GLU A CA 1
ATOM 726 C C . GLU A 1 99 ? -12.177 0.896 25.136 1.00 85.94 99 GLU A C 1
ATOM 728 O O . GLU A 1 99 ? -12.940 1.756 24.715 1.00 85.94 99 GLU A O 1
ATOM 733 N N . ASN A 1 100 ? -11.796 0.861 26.417 1.00 88.44 100 ASN A N 1
ATOM 734 C CA . ASN A 1 100 ? -12.289 1.823 27.406 1.00 88.44 100 ASN A CA 1
ATOM 735 C C . ASN A 1 100 ? -12.038 3.286 26.994 1.00 88.44 100 ASN A C 1
ATOM 737 O O . ASN A 1 100 ? -12.919 4.132 27.145 1.00 88.44 100 ASN A O 1
ATOM 741 N N . LEU A 1 101 ? -10.850 3.607 26.467 1.00 88.19 101 LEU A N 1
ATOM 742 C CA . LEU A 1 101 ? -10.538 4.966 26.018 1.00 88.19 101 LEU A CA 1
ATOM 743 C C . LEU A 1 101 ? -11.315 5.337 24.750 1.00 88.19 101 LEU A C 1
ATOM 745 O O . LEU A 1 101 ? -11.763 6.470 24.609 1.00 88.19 101 LEU A O 1
ATOM 749 N N . PHE A 1 102 ? -11.489 4.408 23.819 1.00 89.00 102 PHE A N 1
ATOM 750 C CA . PHE A 1 102 ? -12.267 4.610 22.607 1.00 89.00 102 PHE A CA 1
ATOM 751 C C . PHE A 1 102 ? -13.737 4.816 22.950 1.00 89.00 102 PHE A C 1
ATOM 753 O O . PHE A 1 102 ? -14.313 5.799 22.498 1.00 89.00 102 PHE A O 1
ATOM 760 N N . GLU A 1 103 ? -14.311 3.980 23.812 1.00 90.00 103 GLU A N 1
ATOM 761 C CA . GLU A 1 103 ? -15.650 4.153 24.367 1.00 90.00 103 GLU A CA 1
ATOM 762 C C . GLU A 1 103 ? -15.794 5.516 25.037 1.00 90.00 103 GLU A C 1
ATOM 764 O O . GLU A 1 103 ? -16.752 6.228 24.755 1.00 90.00 103 GLU A O 1
ATOM 769 N N . GLU A 1 104 ? -14.827 5.944 25.852 1.00 89.31 104 GLU A N 1
ATOM 770 C CA . GLU A 1 104 ? -14.864 7.261 26.489 1.00 89.31 104 GLU A CA 1
ATOM 771 C C . GLU A 1 104 ? -14.822 8.395 25.452 1.00 89.31 104 GLU A C 1
ATOM 773 O O . GLU A 1 104 ? -15.551 9.384 25.562 1.00 89.31 104 GLU A O 1
ATOM 778 N N . ARG A 1 105 ? -14.000 8.269 24.404 1.00 90.19 105 ARG A N 1
ATOM 779 C CA . ARG A 1 105 ? -13.886 9.289 23.349 1.00 90.19 105 ARG A CA 1
ATOM 780 C C . ARG A 1 105 ? -15.106 9.308 22.433 1.00 90.19 105 ARG A C 1
ATOM 782 O O . ARG A 1 105 ? -15.556 10.397 22.077 1.00 90.19 105 ARG A O 1
ATOM 789 N N . VAL A 1 106 ? -15.675 8.150 22.111 1.00 90.56 106 VAL A N 1
ATOM 790 C CA . VAL A 1 106 ? -16.919 8.009 21.346 1.00 90.56 106 VAL A CA 1
ATOM 791 C C . VAL A 1 106 ? -18.098 8.522 22.163 1.00 90.56 106 VAL A C 1
ATOM 793 O O . VAL A 1 106 ? -18.857 9.349 21.666 1.00 90.56 106 VAL A O 1
ATOM 796 N N . ALA A 1 107 ? -18.207 8.149 23.437 1.00 87.81 107 ALA A N 1
ATOM 797 C CA . ALA A 1 107 ? -19.219 8.672 24.348 1.00 87.81 107 ALA A CA 1
ATOM 798 C C . ALA A 1 107 ? -19.097 10.194 24.498 1.00 87.81 107 ALA A C 1
ATOM 800 O O . ALA A 1 107 ? -20.097 10.905 24.466 1.00 87.81 107 ALA A O 1
ATOM 801 N N . LYS A 1 108 ? -17.879 10.739 24.599 1.00 85.25 108 LYS A N 1
ATOM 802 C CA . LYS A 1 108 ? -17.651 12.191 24.663 1.00 85.25 108 LYS A CA 1
ATOM 803 C C . LYS A 1 108 ? -18.023 12.905 23.361 1.00 85.25 108 LYS A C 1
ATOM 805 O O . LYS A 1 108 ? -18.509 14.035 23.414 1.00 85.25 108 LYS A O 1
ATOM 810 N N . ALA A 1 109 ? -17.808 12.272 22.210 1.00 88.75 109 ALA A N 1
ATOM 811 C CA . ALA A 1 109 ? -18.229 12.795 20.912 1.00 88.75 109 ALA A CA 1
ATOM 812 C C . ALA A 1 109 ? -19.759 12.763 20.753 1.00 88.75 109 ALA A C 1
ATOM 814 O O . ALA A 1 109 ? -20.346 13.763 20.348 1.00 88.75 109 ALA A O 1
ATOM 815 N N . LEU A 1 110 ? -20.406 11.665 21.149 1.00 86.62 110 LEU A N 1
ATOM 816 C CA . LEU A 1 110 ? -21.863 11.507 21.136 1.00 86.62 110 LEU A CA 1
ATOM 817 C C . LEU A 1 110 ? -22.562 12.485 22.087 1.00 86.62 110 LEU A C 1
ATOM 819 O O . LEU A 1 110 ? -23.519 13.143 21.688 1.00 86.62 110 LEU A O 1
ATOM 823 N N . ASN A 1 111 ? -22.026 12.673 23.295 1.00 84.81 111 ASN A N 1
ATOM 824 C CA . ASN A 1 111 ? -22.528 13.669 24.243 1.00 84.81 111 ASN A CA 1
ATOM 825 C C . ASN A 1 111 ? -22.411 15.098 23.691 1.00 84.81 111 ASN A C 1
ATOM 827 O O . ASN A 1 111 ? -23.324 15.904 23.849 1.00 84.81 111 ASN A O 1
ATOM 831 N N . LYS A 1 112 ? -21.316 15.421 22.986 1.00 83.69 112 LYS A N 1
ATOM 832 C CA . LYS A 1 112 ? -21.167 16.712 22.288 1.00 83.69 112 LYS A CA 1
ATOM 833 C C . LYS A 1 112 ? -22.159 16.887 21.135 1.00 83.69 112 LYS A C 1
ATOM 835 O O . LYS A 1 112 ? -22.475 18.023 20.798 1.00 83.69 112 LYS A O 1
ATOM 840 N N . LEU A 1 113 ? -22.637 15.789 20.553 1.00 83.81 113 LEU A N 1
ATOM 841 C CA . LEU A 1 113 ? -23.661 15.774 19.508 1.00 83.81 113 LEU A CA 1
ATOM 842 C C . LEU A 1 113 ? -25.093 15.742 20.081 1.00 83.81 113 LEU A C 1
ATOM 844 O O . LEU A 1 113 ? -26.056 15.761 19.322 1.00 83.81 113 LEU A O 1
ATOM 848 N N . GLY A 1 114 ? -25.242 15.727 21.410 1.00 74.44 114 GLY A N 1
ATOM 849 C CA . GLY A 1 114 ? -26.536 15.771 22.092 1.00 74.44 114 GLY A CA 1
ATOM 850 C C . GLY A 1 114 ? -27.212 14.413 22.270 1.00 74.44 114 GLY A C 1
ATOM 851 O O . GLY A 1 114 ? -28.391 14.382 22.606 1.00 74.44 114 GLY A O 1
ATOM 852 N N . VAL A 1 115 ? -26.496 13.301 22.063 1.00 80.12 115 VAL A N 1
ATOM 853 C CA . VAL A 1 115 ? -26.998 11.952 22.362 1.00 80.12 115 VAL A CA 1
ATOM 854 C C . VAL A 1 115 ? -26.729 11.658 23.843 1.00 80.12 115 VAL A C 1
ATOM 856 O O . VAL A 1 115 ? -25.559 11.516 24.206 1.00 80.12 115 VAL A O 1
ATOM 859 N N . PRO A 1 116 ? -27.762 11.579 24.705 1.00 73.38 116 PRO A N 1
ATOM 860 C CA . PRO A 1 116 ? -27.579 11.302 26.128 1.00 73.38 116 PRO A CA 1
ATOM 861 C C . PRO A 1 116 ? -27.058 9.880 26.338 1.00 73.38 116 PRO A C 1
ATOM 863 O O . PRO A 1 116 ? -27.497 8.949 25.657 1.00 73.38 116 PRO A O 1
ATOM 866 N N . SER A 1 117 ? -26.141 9.689 27.288 1.00 80.19 117 SER A N 1
ATOM 867 C CA . SER A 1 117 ? -25.631 8.353 27.601 1.00 80.19 117 SER A CA 1
ATOM 868 C C . SER A 1 117 ? -26.622 7.555 28.459 1.00 80.19 117 SER A C 1
ATOM 870 O O . SER A 1 117 ? -27.454 8.123 29.166 1.00 80.19 117 SER A O 1
ATOM 872 N N . ALA A 1 118 ? -26.513 6.221 28.456 1.00 77.75 118 ALA A N 1
ATOM 873 C CA . ALA A 1 118 ? -27.361 5.358 29.289 1.00 77.75 118 ALA A CA 1
ATOM 874 C C . ALA A 1 118 ? -27.275 5.711 30.788 1.00 77.75 118 ALA A C 1
ATOM 876 O O . ALA A 1 118 ? -28.278 5.690 31.494 1.00 77.75 118 ALA A O 1
ATOM 877 N N . ARG A 1 119 ? -26.093 6.132 31.257 1.00 78.69 119 ARG A N 1
ATOM 878 C CA . ARG A 1 119 ? -25.875 6.563 32.646 1.00 78.69 119 ARG A CA 1
ATOM 879 C C . ARG A 1 119 ? -26.633 7.836 32.997 1.00 78.69 119 ARG A C 1
ATOM 881 O O . ARG A 1 119 ? -27.114 7.965 34.120 1.00 78.69 119 ARG A O 1
ATOM 888 N N . ASP A 1 120 ? -26.749 8.757 32.047 1.00 79.56 120 ASP A N 1
ATOM 889 C CA . ASP A 1 120 ? -27.498 9.997 32.247 1.00 79.56 120 ASP A CA 1
ATOM 890 C C . ASP A 1 120 ? -29.000 9.713 32.337 1.00 79.56 120 ASP A C 1
ATOM 892 O O . ASP A 1 120 ? -29.695 10.301 33.165 1.00 79.56 120 ASP A O 1
ATOM 896 N N . VAL A 1 121 ? -29.489 8.760 31.536 1.00 83.88 121 VAL A N 1
ATOM 897 C CA . VAL A 1 121 ? -30.878 8.286 31.592 1.00 83.88 121 VAL A CA 1
ATOM 898 C C . VAL A 1 121 ? -31.167 7.612 32.935 1.00 83.88 121 VAL A C 1
ATOM 900 O O . VAL A 1 121 ? -32.153 7.961 33.580 1.00 83.88 121 VAL A O 1
ATOM 903 N N . ASP A 1 122 ? -30.288 6.726 33.408 1.00 84.19 122 ASP A N 1
ATOM 904 C CA . ASP A 1 122 ? -30.443 6.057 34.707 1.00 84.19 122 ASP A CA 1
ATOM 905 C C . ASP A 1 122 ? -30.429 7.051 35.879 1.00 84.19 122 ASP A C 1
ATOM 907 O O . ASP A 1 122 ? -31.261 6.973 36.787 1.00 84.19 122 ASP A O 1
ATOM 911 N N . ALA A 1 123 ? -29.521 8.033 35.853 1.00 87.31 123 ALA A N 1
ATOM 912 C CA . ALA A 1 123 ? -29.469 9.090 36.861 1.00 87.31 123 ALA A CA 1
ATOM 913 C C . ALA A 1 123 ? -30.743 9.951 36.859 1.00 87.31 123 ALA A C 1
ATOM 915 O O . ALA A 1 123 ? -31.204 10.387 37.918 1.00 87.31 123 ALA A O 1
ATOM 916 N N . LEU A 1 124 ? -31.329 10.187 35.683 1.00 86.81 124 LEU A N 1
ATOM 917 C CA . LEU A 1 124 ? -32.588 10.909 35.558 1.00 86.81 124 LEU A CA 1
ATOM 918 C C . LEU A 1 124 ? -33.766 10.082 36.085 1.00 86.81 124 LEU A C 1
ATOM 920 O O . LEU A 1 124 ? -34.591 10.630 36.810 1.00 86.81 124 LEU A O 1
ATOM 924 N N . ILE A 1 125 ? -33.816 8.777 35.795 1.00 89.44 125 ILE A N 1
ATOM 925 C CA . ILE A 1 125 ? -34.828 7.854 36.338 1.00 89.44 125 ILE A CA 1
ATOM 926 C C . ILE A 1 125 ? -34.780 7.857 37.868 1.00 89.44 125 ILE A C 1
ATOM 928 O O . ILE A 1 125 ? -35.808 8.059 38.507 1.00 89.44 125 ILE A O 1
ATOM 932 N N . ALA A 1 126 ? -33.589 7.742 38.463 1.00 91.00 126 ALA A N 1
ATOM 933 C CA . ALA A 1 126 ? -33.434 7.779 39.916 1.00 91.00 126 ALA A CA 1
ATOM 934 C C . ALA A 1 126 ? -33.934 9.101 40.528 1.00 91.00 126 ALA A C 1
ATOM 936 O O . ALA A 1 126 ? -34.625 9.097 41.548 1.00 91.00 126 ALA A O 1
ATOM 937 N N . ARG A 1 127 ? -33.643 10.240 39.882 1.00 90.00 127 ARG A N 1
ATOM 938 C CA . ARG A 1 127 ? -34.162 11.551 40.307 1.00 90.00 127 ARG A CA 1
ATOM 939 C C . ARG A 1 127 ? -35.676 11.660 40.150 1.00 90.00 127 ARG A C 1
ATOM 941 O O . ARG A 1 127 ? -36.324 12.276 40.991 1.00 90.00 127 ARG A O 1
ATOM 948 N N . ILE A 1 128 ? -36.243 11.086 39.090 1.00 93.31 128 ILE A N 1
ATOM 949 C CA . ILE A 1 128 ? -37.693 11.046 38.874 1.00 93.31 128 ILE A CA 1
ATOM 950 C C . ILE A 1 128 ? -38.360 10.200 39.958 1.00 93.31 128 ILE A C 1
ATOM 952 O O . ILE A 1 128 ? -39.385 10.618 40.488 1.00 93.31 128 ILE A O 1
ATOM 956 N N . ASP A 1 129 ? -37.777 9.063 40.332 1.00 90.88 129 ASP A N 1
ATOM 957 C CA . ASP A 1 129 ? -38.302 8.207 41.397 1.00 90.88 129 ASP A CA 1
ATOM 958 C C . ASP A 1 129 ? -38.267 8.908 42.760 1.00 90.88 129 ASP A C 1
ATOM 960 O O . ASP A 1 129 ? -39.256 8.883 43.496 1.00 90.88 129 ASP A O 1
ATOM 964 N N . GLU A 1 130 ? -37.168 9.588 43.093 1.00 90.88 130 GLU A N 1
ATOM 965 C CA . GLU A 1 130 ? -37.058 10.385 44.320 1.00 90.88 130 GLU A CA 1
ATOM 966 C C . GLU A 1 130 ? -38.069 11.540 44.335 1.00 90.88 130 GLU A C 1
ATOM 968 O O . GLU A 1 130 ? -38.789 11.748 45.318 1.00 90.88 130 GLU A O 1
ATOM 973 N N . LEU A 1 131 ? -38.199 12.253 43.214 1.00 90.62 131 LEU A N 1
ATOM 974 C CA . LEU A 1 131 ? -39.166 13.335 43.081 1.00 90.62 131 LEU A CA 1
ATOM 975 C C . LEU A 1 131 ? -40.606 12.811 43.149 1.00 90.62 131 LEU A C 1
ATOM 977 O O . LEU A 1 131 ? -41.444 13.428 43.798 1.00 90.62 131 LEU A O 1
ATOM 981 N N . SER A 1 132 ? -40.889 11.653 42.553 1.00 87.94 132 SER A N 1
ATOM 982 C CA . SER A 1 132 ? -42.186 10.972 42.625 1.00 87.94 132 SER A CA 1
ATOM 983 C C . SER A 1 132 ? -42.538 10.608 44.069 1.00 87.94 132 SER A C 1
ATOM 985 O O . SER A 1 132 ? -43.661 10.850 44.513 1.00 87.94 132 SER A O 1
ATOM 987 N N . GLN A 1 133 ? -41.564 10.136 44.854 1.00 88.19 133 GLN A N 1
ATOM 988 C CA . GLN A 1 133 ? -41.748 9.896 46.287 1.00 88.19 133 GLN A CA 1
ATOM 989 C C . GLN A 1 133 ? -42.013 11.192 47.062 1.00 88.19 133 GLN A C 1
ATOM 991 O O . GLN A 1 133 ? -42.872 11.215 47.945 1.00 88.19 133 GLN A O 1
ATOM 996 N N . HIS A 1 134 ? -41.309 12.280 46.747 1.00 84.50 134 HIS A N 1
ATOM 997 C CA . HIS A 1 134 ? -41.531 13.582 47.385 1.00 84.50 134 HIS A CA 1
ATOM 998 C C . HIS A 1 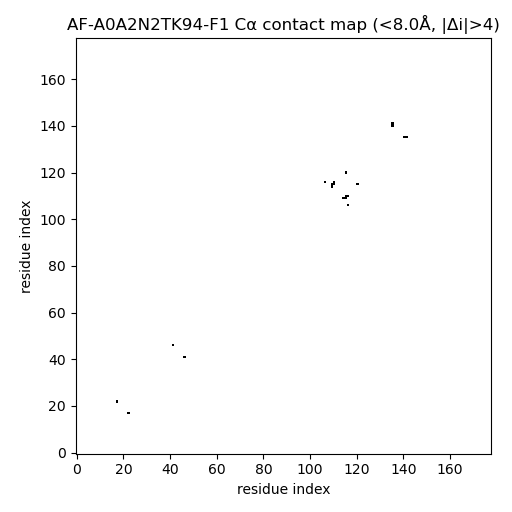134 ? -42.905 14.162 47.028 1.00 84.50 134 HIS A C 1
ATOM 1000 O O . HIS A 1 134 ? -43.619 14.638 47.909 1.00 84.50 134 HIS A O 1
ATOM 1006 N N . VAL A 1 135 ? -43.331 14.037 45.771 1.00 87.62 135 VAL A N 1
ATOM 1007 C CA . VAL A 1 135 ? -44.662 14.449 45.313 1.00 87.62 135 VAL A CA 1
ATOM 1008 C C . VAL A 1 135 ? -45.751 13.576 45.932 1.00 87.62 135 VAL A C 1
ATOM 1010 O O . VAL A 1 135 ? -46.763 14.117 46.355 1.00 87.62 135 VAL A O 1
ATOM 1013 N N . GLN A 1 136 ? -45.563 12.262 46.081 1.00 82.50 136 GLN A N 1
ATOM 1014 C CA . GLN A 1 136 ? -46.520 11.403 46.795 1.00 82.50 136 GLN A CA 1
ATOM 1015 C C . GLN A 1 136 ? -46.651 11.775 48.273 1.00 82.50 136 GLN A C 1
ATOM 1017 O O . GLN A 1 136 ? -47.764 11.788 48.801 1.00 82.50 136 GLN A O 1
ATOM 1022 N N . ARG A 1 137 ? -45.540 12.129 48.932 1.00 79.44 137 ARG A N 1
ATOM 1023 C CA . ARG A 1 137 ? -45.552 12.617 50.320 1.00 79.44 137 ARG A CA 1
ATOM 1024 C C . ARG A 1 137 ? -46.293 13.952 50.456 1.00 79.44 137 ARG A C 1
ATOM 1026 O O . ARG A 1 137 ? -47.011 14.131 51.432 1.00 79.44 137 ARG A O 1
ATOM 1033 N N . LEU A 1 138 ? -46.163 14.857 49.483 1.00 76.44 138 LEU A N 1
ATOM 1034 C CA . LEU A 1 138 ? -46.816 16.176 49.495 1.00 76.44 138 LEU A CA 1
ATOM 1035 C C . LEU A 1 138 ? -48.262 16.160 48.965 1.00 76.44 138 LEU A C 1
ATOM 1037 O O . LEU A 1 138 ? -49.091 16.940 49.418 1.00 76.44 138 LEU A O 1
ATOM 1041 N N . SER A 1 139 ? -48.587 15.265 48.029 1.00 72.00 139 SER A N 1
ATOM 1042 C CA . SER A 1 139 ? -49.908 15.147 47.395 1.00 72.00 139 SER A CA 1
ATOM 1043 C C . SER A 1 139 ? -50.950 14.476 48.296 1.00 72.00 139 SER A C 1
ATOM 1045 O O . SER A 1 139 ? -52.128 14.468 47.935 1.00 72.00 139 SER A O 1
ATOM 1047 N N . GLY A 1 140 ? -50.553 13.872 49.422 1.00 58.75 140 GLY A N 1
ATOM 1048 C CA . GLY A 1 140 ? -51.476 13.293 50.407 1.00 58.75 140 GLY A CA 1
ATOM 1049 C C . GLY A 1 140 ? -52.419 12.208 49.867 1.00 58.75 140 GLY A C 1
ATOM 1050 O O . GLY A 1 140 ? -53.397 11.872 50.530 1.00 58.75 140 GLY A O 1
ATOM 1051 N N . LYS A 1 141 ? -52.167 11.657 48.670 1.00 53.81 141 LYS A N 1
ATOM 1052 C CA . LYS A 1 141 ? -53.052 10.684 48.024 1.00 53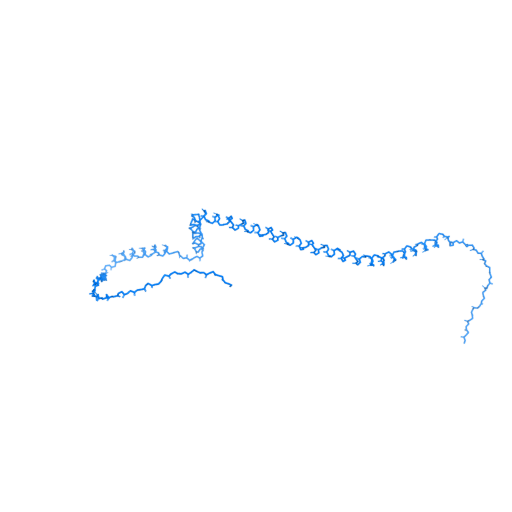.81 141 LYS A CA 1
ATOM 1053 C C . LYS A 1 141 ? -52.379 9.313 47.978 1.00 53.81 141 LYS A C 1
ATOM 1055 O O . LYS A 1 141 ? -51.460 9.117 47.182 1.00 53.81 141 LYS A O 1
ATOM 1060 N N . PRO A 1 142 ? -52.822 8.347 48.801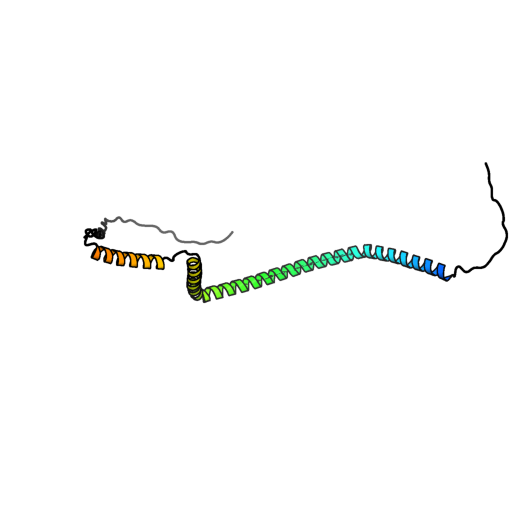 1.00 48.75 142 PRO A N 1
ATOM 1061 C CA . PRO A 1 142 ? -52.297 6.997 48.747 1.00 48.75 142 PRO A CA 1
ATOM 1062 C C . PRO A 1 142 ? -52.899 6.311 47.519 1.00 48.75 142 PRO A C 1
ATOM 1064 O O . PRO A 1 142 ? -54.062 5.912 47.525 1.00 48.75 142 PRO A O 1
ATOM 1067 N N . VAL A 1 143 ? -52.122 6.169 46.445 1.00 49.31 143 VAL A N 1
ATOM 1068 C CA . VAL A 1 143 ? -52.424 5.129 45.458 1.00 49.31 143 VAL A CA 1
ATOM 1069 C C . VAL A 1 143 ? -51.806 3.850 45.994 1.00 49.31 143 VAL A C 1
ATOM 1071 O O . VAL A 1 143 ? -50.595 3.752 46.183 1.00 49.31 143 VAL A O 1
ATOM 1074 N N . ALA A 1 144 ? -52.691 2.911 46.317 1.00 51.53 144 ALA A N 1
ATOM 1075 C CA . ALA A 1 144 ? -52.381 1.601 46.847 1.00 51.53 144 ALA A CA 1
ATOM 1076 C C . ALA A 1 144 ? -51.197 0.966 46.110 1.00 51.53 144 ALA A C 1
ATOM 1078 O O . ALA A 1 144 ? -51.184 0.878 44.882 1.00 51.53 144 ALA A O 1
ATOM 1079 N N . ALA A 1 145 ? -50.226 0.506 46.897 1.00 47.97 145 ALA A N 1
ATOM 1080 C CA . ALA A 1 145 ? -49.099 -0.280 46.441 1.00 47.97 145 ALA A CA 1
ATOM 1081 C C . ALA A 1 145 ? -49.582 -1.381 45.487 1.00 47.97 145 ALA A C 1
ATOM 1083 O O . ALA A 1 145 ? -50.282 -2.317 45.888 1.00 47.97 145 ALA A O 1
ATOM 1084 N N . ALA A 1 146 ? -49.196 -1.264 44.216 1.00 52.97 146 ALA A N 1
ATOM 1085 C CA . ALA A 1 146 ? -49.281 -2.364 43.279 1.00 52.97 146 ALA A CA 1
ATOM 1086 C C . ALA A 1 146 ? -48.480 -3.520 43.884 1.00 52.97 146 ALA A C 1
ATOM 1088 O O . ALA A 1 146 ? -47.264 -3.438 44.073 1.00 52.97 146 ALA A O 1
ATOM 1089 N N . LYS A 1 147 ? -49.202 -4.570 44.278 1.00 52.09 147 LYS A N 1
ATOM 1090 C CA . LYS A 1 147 ? -48.647 -5.798 44.834 1.00 52.09 147 LYS A CA 1
ATOM 1091 C C . LYS A 1 147 ? -47.525 -6.277 43.915 1.00 52.09 147 LYS A C 1
ATOM 1093 O O . LYS A 1 147 ? -47.781 -6.662 42.777 1.00 52.09 147 LYS A O 1
ATOM 1098 N N . LYS A 1 148 ? -46.294 -6.278 44.434 1.00 45.69 148 LYS A N 1
ATOM 1099 C CA . LYS A 1 148 ? -45.174 -7.045 43.882 1.00 45.69 148 LYS A CA 1
ATOM 1100 C C . LYS A 1 148 ? -45.681 -8.465 43.627 1.00 45.69 148 LYS A C 1
ATOM 1102 O O . LYS A 1 148 ? -46.017 -9.182 44.570 1.00 45.69 148 LYS A O 1
ATOM 1107 N N . ALA A 1 149 ? -45.773 -8.846 42.357 1.00 46.84 149 ALA A N 1
ATOM 1108 C CA . ALA A 1 149 ? -45.990 -10.226 41.971 1.00 46.84 149 ALA A CA 1
ATOM 1109 C C . ALA A 1 149 ? -44.826 -11.048 42.537 1.00 46.84 149 ALA A C 1
ATOM 1111 O O . ALA A 1 149 ? -43.667 -10.834 42.184 1.00 46.84 149 ALA A O 1
ATOM 1112 N N . ALA A 1 150 ? -45.135 -11.941 43.476 1.00 48.12 150 ALA A N 1
ATOM 1113 C CA . ALA A 1 150 ? -44.177 -12.902 43.993 1.00 48.12 150 ALA A CA 1
ATOM 1114 C C . ALA A 1 150 ? -43.663 -13.784 42.837 1.00 48.12 150 ALA A C 1
ATOM 1116 O O . ALA A 1 150 ? -44.462 -14.181 41.979 1.00 48.12 150 ALA A O 1
ATOM 1117 N N . PRO A 1 151 ? -42.362 -14.121 42.792 1.00 48.03 151 PRO A N 1
ATOM 1118 C CA . PRO A 1 151 ? -41.838 -15.018 41.776 1.00 48.03 151 PRO A CA 1
ATOM 1119 C C . PRO A 1 151 ? -42.497 -16.391 41.946 1.00 48.03 151 PRO A C 1
ATOM 1121 O O . PRO A 1 151 ? -42.473 -16.984 43.027 1.00 48.03 151 PRO A O 1
ATOM 1124 N N . ARG A 1 152 ? -43.123 -16.892 40.875 1.00 49.03 152 ARG A N 1
ATOM 1125 C CA . ARG A 1 152 ? -43.663 -18.253 40.829 1.00 49.03 152 ARG A CA 1
ATOM 1126 C C . ARG A 1 152 ? -42.532 -19.239 41.119 1.00 49.03 152 ARG A C 1
ATOM 1128 O O . ARG A 1 152 ? -41.577 -19.353 40.357 1.00 49.03 152 ARG A O 1
ATOM 1135 N N . LYS A 1 153 ? -42.674 -19.950 42.235 1.00 43.22 153 LYS A N 1
ATOM 1136 C CA . LYS A 1 153 ? -41.848 -21.082 42.652 1.00 43.22 153 LYS A CA 1
ATOM 1137 C C . LYS A 1 153 ? -41.863 -22.141 41.541 1.00 43.22 153 LYS A C 1
ATOM 1139 O O . LYS A 1 153 ? -42.933 -22.616 41.162 1.00 43.22 153 LYS A O 1
ATOM 1144 N N . ALA A 1 154 ? -40.687 -22.475 41.013 1.00 47.47 154 ALA A N 1
ATOM 1145 C CA . ALA A 1 154 ? -40.503 -23.563 40.061 1.00 47.47 154 ALA A CA 1
ATOM 1146 C C . ALA A 1 154 ? -40.988 -24.887 40.677 1.00 47.47 154 ALA A C 1
ATOM 1148 O O . ALA A 1 154 ? -40.614 -25.233 41.801 1.00 47.47 154 ALA A O 1
ATOM 1149 N N . ALA A 1 155 ? -41.843 -25.607 39.953 1.00 42.22 155 ALA A N 1
ATOM 1150 C CA . ALA A 1 155 ? -42.274 -26.949 40.320 1.00 42.22 155 ALA A CA 1
ATOM 1151 C C . ALA A 1 155 ? -41.124 -27.949 40.076 1.00 42.22 155 ALA A C 1
ATOM 1153 O O . ALA A 1 155 ? -40.471 -27.861 39.033 1.00 42.22 155 ALA A O 1
ATOM 1154 N N . PRO A 1 156 ? -40.852 -28.892 40.997 1.00 45.78 156 PRO A N 1
ATOM 1155 C CA . PRO A 1 156 ? -39.796 -29.875 40.810 1.00 45.78 156 PRO A CA 1
ATOM 1156 C C . PRO A 1 156 ? -40.184 -30.902 39.742 1.00 45.78 156 PRO A C 1
ATOM 1158 O O . PRO A 1 156 ? -41.319 -31.381 39.678 1.00 45.78 156 PRO A O 1
ATOM 1161 N N . ALA A 1 157 ? -39.198 -31.219 38.905 1.00 42.19 157 ALA A N 1
ATOM 1162 C CA . ALA A 1 157 ? -39.264 -32.181 37.821 1.00 42.19 157 ALA A CA 1
ATOM 1163 C C . ALA A 1 157 ? -39.748 -33.559 38.298 1.00 42.19 157 ALA A C 1
ATOM 1165 O O . ALA A 1 157 ? -39.222 -34.137 39.250 1.00 42.19 157 ALA A O 1
ATOM 1166 N N . LYS A 1 158 ? -40.733 -34.103 37.582 1.00 40.84 158 LYS A N 1
ATOM 1167 C CA . LYS A 1 158 ? -41.209 -35.476 37.726 1.00 40.84 158 LYS A CA 1
ATOM 1168 C C . LYS A 1 158 ? -40.465 -36.337 36.703 1.00 40.84 158 LYS A C 1
ATOM 1170 O O . LYS A 1 158 ? -40.722 -36.230 35.508 1.00 40.84 158 LYS A O 1
ATOM 1175 N N . ALA A 1 159 ? -39.531 -37.163 37.166 1.00 45.16 159 ALA A N 1
ATOM 1176 C CA . ALA A 1 159 ? -38.992 -38.266 36.371 1.00 45.16 159 ALA A CA 1
ATOM 1177 C C . ALA A 1 159 ? -40.040 -39.389 36.251 1.00 45.16 159 ALA A C 1
ATOM 1179 O O . ALA A 1 159 ? -40.825 -39.595 37.182 1.00 45.16 159 ALA A O 1
ATOM 1180 N N . PRO A 1 160 ? -40.019 -40.155 35.146 1.00 45.66 160 PRO A N 1
ATOM 1181 C CA . PRO A 1 160 ? -39.895 -41.599 35.334 1.00 45.66 160 PRO A CA 1
ATOM 1182 C C . PRO A 1 160 ? -38.961 -42.306 34.327 1.00 45.66 160 PRO A C 1
ATOM 1184 O O . PRO A 1 160 ? -39.029 -42.116 33.121 1.00 45.66 160 PRO A O 1
ATOM 1187 N N . ALA A 1 161 ? -38.109 -43.156 34.906 1.00 38.75 161 ALA A N 1
ATOM 1188 C CA . ALA A 1 161 ? -37.822 -44.556 34.565 1.00 38.75 161 ALA A CA 1
ATOM 1189 C C . ALA A 1 161 ? -37.552 -45.020 33.103 1.00 38.75 161 ALA A C 1
ATOM 1191 O O . ALA A 1 161 ? -38.461 -45.239 32.316 1.00 38.75 161 ALA A O 1
ATOM 1192 N N . LYS A 1 162 ? -36.274 -45.379 32.876 1.00 40.75 162 LYS A N 1
ATOM 1193 C CA . LYS A 1 162 ? -35.739 -46.743 32.601 1.00 40.75 162 LYS A CA 1
ATOM 1194 C C . LYS A 1 162 ? -36.199 -47.539 31.355 1.00 40.75 162 LYS A C 1
ATOM 1196 O O . LYS A 1 162 ? -37.263 -48.137 31.373 1.00 40.75 162 LYS A O 1
ATOM 1201 N N . ALA A 1 163 ? -35.256 -47.757 30.423 1.00 39.06 163 ALA A N 1
ATOM 1202 C CA . ALA A 1 163 ? -34.895 -49.045 29.775 1.00 39.06 163 ALA A CA 1
ATOM 1203 C C . ALA A 1 163 ? -33.650 -48.801 28.875 1.00 39.06 163 ALA A C 1
ATOM 1205 O O . ALA A 1 163 ? -33.701 -47.960 27.992 1.00 39.06 163 ALA A O 1
ATOM 1206 N N . ALA A 1 164 ? -32.426 -49.243 29.187 1.00 39.69 164 ALA A N 1
ATOM 1207 C CA . ALA A 1 164 ? -31.859 -50.595 29.067 1.00 39.69 164 ALA A CA 1
ATOM 1208 C C . ALA A 1 164 ? -31.909 -51.204 27.644 1.00 39.69 164 ALA A C 1
ATOM 1210 O O . ALA A 1 164 ? -32.892 -51.852 27.316 1.00 39.69 164 ALA A O 1
ATOM 1211 N N . ALA A 1 165 ? -30.832 -51.053 26.851 1.00 43.19 165 ALA A N 1
ATOM 1212 C CA . ALA A 1 165 ? -30.110 -52.139 26.150 1.00 43.19 165 ALA A CA 1
ATOM 1213 C C . ALA A 1 165 ? -29.023 -51.599 25.178 1.00 43.19 165 ALA A C 1
ATOM 1215 O O . ALA A 1 165 ? -29.231 -50.656 24.427 1.00 43.19 165 ALA A O 1
ATOM 1216 N N . LYS A 1 166 ? -27.844 -52.222 25.262 1.00 43.47 166 LYS A N 1
ATOM 1217 C CA . LYS A 1 166 ? -26.556 -52.080 24.531 1.00 43.47 166 LYS A CA 1
ATOM 1218 C C . LYS A 1 166 ? -26.603 -52.718 23.107 1.00 43.47 166 LYS A C 1
ATOM 1220 O O . LYS A 1 166 ? -27.621 -53.339 22.820 1.00 43.47 166 LYS A O 1
ATOM 1225 N N . PRO A 1 167 ? -25.486 -52.877 22.341 1.00 50.59 167 PRO A N 1
ATOM 1226 C CA . PRO A 1 167 ? -24.268 -52.061 22.089 1.00 50.59 167 PRO A CA 1
ATOM 1227 C C . PRO A 1 167 ? -23.819 -52.070 20.585 1.00 50.59 167 PRO A C 1
ATOM 1229 O O . PRO A 1 167 ? -24.441 -52.734 19.770 1.00 50.59 167 PRO A O 1
ATOM 1232 N N . ALA A 1 168 ? -22.690 -51.406 20.255 1.00 40.19 168 ALA A N 1
ATOM 1233 C CA . ALA A 1 168 ? -21.633 -51.771 19.262 1.00 40.19 168 ALA A CA 1
ATOM 1234 C C . ALA A 1 168 ? -21.096 -50.507 18.545 1.00 40.19 168 ALA A C 1
ATOM 1236 O O . ALA A 1 168 ? -21.787 -49.882 17.757 1.00 40.19 168 ALA A O 1
ATOM 1237 N N . ALA A 1 169 ? -19.945 -49.946 18.922 1.00 43.50 169 ALA A N 1
ATOM 1238 C CA . ALA A 1 169 ? -18.602 -50.343 18.487 1.00 43.50 169 ALA A CA 1
ATOM 1239 C C . ALA A 1 169 ? -18.400 -50.380 16.955 1.00 43.50 169 ALA A C 1
ATOM 1241 O O . ALA A 1 169 ? -18.640 -51.407 16.330 1.00 43.50 169 ALA A O 1
ATOM 1242 N N . ARG A 1 170 ? -17.778 -49.335 16.384 1.00 42.19 170 ARG A N 1
ATOM 1243 C CA . ARG A 1 170 ? -16.714 -49.534 15.382 1.00 42.19 170 ARG A CA 1
ATOM 1244 C C . ARG A 1 170 ? -15.693 -48.394 15.390 1.00 42.19 170 ARG A C 1
ATOM 1246 O O . ARG A 1 170 ? -16.033 -47.218 15.380 1.00 42.19 170 ARG A O 1
ATOM 1253 N N . LYS A 1 171 ? -14.431 -48.811 15.468 1.00 38.62 171 LYS A N 1
ATOM 1254 C CA . LYS A 1 171 ? -13.196 -48.031 15.554 1.00 38.62 171 LYS A CA 1
ATOM 1255 C C . LYS A 1 171 ? -12.713 -47.547 14.170 1.00 38.62 171 LYS A C 1
ATOM 1257 O O . LYS A 1 171 ? -12.901 -48.250 13.185 1.00 38.62 171 LYS A O 1
ATOM 1262 N N . THR A 1 172 ? -12.046 -46.388 14.177 1.00 40.47 172 THR A N 1
ATOM 1263 C CA . THR A 1 172 ? -10.763 -46.000 13.527 1.00 40.47 172 THR A CA 1
ATOM 1264 C C . THR A 1 172 ? -10.348 -46.532 12.141 1.00 40.47 172 THR A C 1
ATOM 1266 O O . THR A 1 172 ? -10.145 -47.733 11.995 1.00 40.47 172 THR A O 1
ATOM 1269 N N . SER A 1 173 ? -9.983 -45.603 11.241 1.00 44.47 173 SER A N 1
ATOM 1270 C CA . SER A 1 173 ? -8.699 -45.451 10.483 1.00 44.47 173 SER A CA 1
ATOM 1271 C C . SER A 1 173 ? -8.967 -44.498 9.292 1.00 44.47 173 SER A C 1
ATOM 1273 O O . SER A 1 173 ? -10.034 -44.568 8.702 1.00 44.47 173 SER A O 1
ATOM 1275 N N . ARG A 1 174 ? -8.230 -43.417 8.983 1.00 43.62 174 ARG A N 1
ATOM 1276 C CA . ARG A 1 174 ? -6.815 -43.182 8.603 1.00 43.62 174 ARG A CA 1
ATOM 1277 C C . ARG A 1 174 ? -6.309 -44.010 7.406 1.00 43.62 174 ARG A C 1
ATOM 1279 O O . ARG A 1 174 ? -5.851 -45.124 7.612 1.00 43.62 174 ARG A O 1
ATOM 1286 N N . ALA A 1 175 ? -6.283 -43.384 6.221 1.00 41.06 175 ALA A N 1
ATOM 1287 C CA . ALA A 1 175 ? -5.320 -43.503 5.097 1.00 41.06 175 ALA A CA 1
ATOM 1288 C C . ALA A 1 175 ? -5.759 -42.459 4.036 1.00 41.06 175 ALA A C 1
ATOM 1290 O O . ALA A 1 175 ? -6.946 -42.388 3.750 1.00 41.06 175 ALA A O 1
ATOM 1291 N N . LYS A 1 176 ? -5.000 -41.431 3.627 1.00 36.91 176 LYS A N 1
ATOM 1292 C CA . LYS A 1 176 ? -3.754 -41.333 2.832 1.00 36.91 176 LYS A CA 1
ATOM 1293 C C . LYS A 1 176 ? -3.825 -41.969 1.425 1.00 36.91 176 LYS A C 1
ATOM 1295 O O . LYS A 1 176 ? -3.787 -43.184 1.322 1.00 36.91 176 LYS A O 1
ATOM 1300 N N . ALA A 1 177 ? -3.782 -41.070 0.430 1.00 37.31 177 ALA A N 1
ATOM 1301 C CA . ALA A 1 177 ? -3.222 -41.126 -0.932 1.00 37.31 177 ALA A CA 1
ATOM 1302 C C . ALA A 1 177 ? -3.690 -42.195 -1.939 1.00 37.31 177 ALA A C 1
ATOM 1304 O O . ALA A 1 177 ? -3.439 -43.382 -1.758 1.00 37.31 177 ALA A O 1
ATOM 1305 N N . ALA A 1 178 ? -4.191 -41.703 -3.076 1.00 35.72 178 ALA A N 1
ATOM 1306 C CA . ALA A 1 178 ? -3.634 -41.919 -4.414 1.00 35.72 178 ALA A CA 1
ATOM 1307 C C . ALA A 1 178 ? -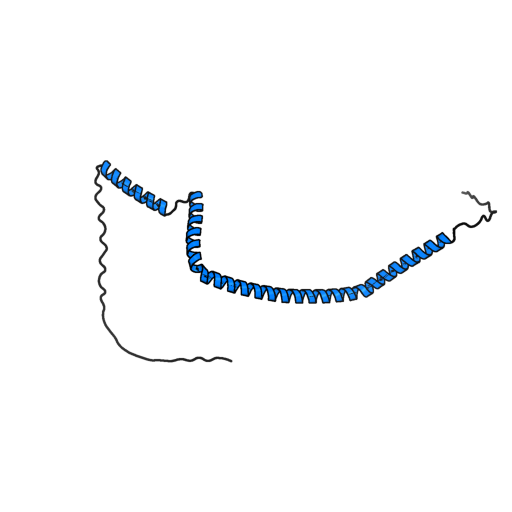3.918 -40.662 -5.252 1.00 35.72 178 ALA A C 1
ATOM 1309 O O . ALA A 1 178 ? -4.991 -40.058 -5.016 1.00 35.72 178 ALA A O 1
#

pLDDT: mean 71.55, std 19.74, range [33.66, 94.75]

Sequence (178 aa):
MVKKVQKTSASSKASASTSPLSGAIKDSAQQIWLAGLGAFSKAQEEGGKAFESLVKEGLSIQRKTQAVAEERISEASSRMSNMATEISSKATGQWDKLENLFEERVAKALNKLGVPSARDVDALIARIDELSQHVQRLSGKPVAAAKKAAPRKAAPAKAPAKAAAKPAARKTSRAKAA